Protein AF-0000000073277706 (afdb_homodimer)

Organism: Clostridium novyi (strain NT) (NCBI:txid386415)

Foldseek 3Di:
DPPDDDVQLVVQQVVQVVVVVVLVVVVVVCVVVVNQDQDAAQWWFFFAQGTSDPDPADGGTAIWGFHAHRVVSSDFKTKIFGKDQPFAWDADPVRDIAGPDLLKGWDQCVVVVLDPGTIIGRLVNIDMDGCSRTDDTSDGDDPVVSVSNVRSNCVVVVD/DPPDDDVQLVVQQVVQVVVVVVLVVVVVVCVVVVNQDQDAAQWWFFFAQGTSDPDPADGGTAIWGFHAHRVVSSDFKTKIFGKDQPFAWDADPVRDIAGPDLLKGWDQCVVVVLDPGTIIGRLVNIDMDGCSRTDDTSDGDDPVVSVSNVRSNCVVVVD

Sequence (318 aa):
MLKWDKNENIRDAGYWLARKIELIELKAENKKKHINPVIKRGGVFNIELGMGNLGGEKNKKRPCLVITRNELNNGDTVVIIPLSTKLKSKKDSAGKIVPMYKNHMILRKSKYSFLKDDSCVKCEDIRAVDKVRIKEHLGNIDKMDMQLLKKRVLYAFDFMLKWDKNENIRDAGYWLARKIELIELKAENKKKHINPVIKRGGVFNIELGMGNLGGEKNKKRPCLVITRNELNNGDTVVIIPLSTKLKSKKDSAGKIVPMYKNHMILRKSKYSFLKDDSCVKCEDIRAVDKVRIKEHLGNIDKMDMQLLKKRVLYAFDF

Radius of gyration: 19.28 Å; Cα contacts (8 Å, |Δi|>4): 642; chains: 2; bounding box: 48×55×46 Å

Secondary structure (DSSP, 8-state):
-----HHHHHHHHHHHHHHHHHHHHHHHHHHHTT------TTEEEEEE--SS-STTS--SEEEEEE-S-GGGGGSSEEEEEEEES---EEE-TTS-EEESSTTEEEEPTTT-TT-SS-EEEEGGG-EEEEGGGEEEEEEE--HHHHHHHHHHHHHHTT-/-----HHHHHHHHHHHHHHHHHHHHHHHHHHHTT------TTEEEEEE--SS-STTS--SEEEEEE-S-GGGGGSSEEEEEEEES---EEE-TTS-EEESSTTEEEEPTTT-TT-SS-EEEEGGG-EEEEGGGEEEEEEE--HHHHHHHHHHHHHHTT-

Nearest PDB structures (foldseek):
  4mzm-assembly2_C  TM=9.110E-01  e=1.247E-09  Staphylococcus aureus subsp. aureus N315
  4mzm-assembly1_B  TM=9.291E-01  e=2.867E-09  Staphylococcus aureus subsp. aureus N315
  4me7-assembly1_C  TM=8.773E-01  e=3.229E-09  Bacillus subtilis subsp. subtilis str. 168
  4me7-assembly1_D  TM=9.361E-01  e=2.164E-08  Bacillus subtilis subsp. subtilis str. 168
  4me7-assembly1_B  TM=9.089E-01  e=1.194E-08  Bacillus subtilis subsp. subtilis str. 168

Solvent-accessible surface area (backbone atoms only — not comparable to full-atom values): 16706 Å² total; per-residue (Å²): 125,88,70,92,47,63,68,61,30,49,53,32,31,56,56,30,49,59,53,48,47,53,45,41,51,49,43,50,51,28,58,75,68,70,57,71,79,89,55,53,51,38,28,28,26,34,29,55,53,44,39,41,47,52,78,66,37,69,54,40,72,37,48,25,38,28,45,30,24,55,82,59,29,72,54,54,36,41,29,31,28,45,51,34,71,81,68,62,62,39,66,46,96,86,64,46,82,37,53,62,46,71,34,39,42,74,46,47,27,91,79,39,73,69,40,94,47,53,27,22,38,36,48,72,56,26,28,41,40,25,54,74,42,55,62,54,77,56,48,70,59,55,69,68,59,55,55,55,46,46,56,15,46,31,50,40,42,64,97,125,90,71,91,47,64,70,59,30,49,52,32,31,55,56,31,49,58,54,47,46,52,44,42,52,48,44,49,52,28,58,75,68,70,56,71,79,90,55,54,50,39,29,27,26,34,29,55,53,44,38,40,49,55,77,65,36,71,55,42,73,37,49,24,37,28,44,31,24,54,84,61,27,73,54,54,38,42,29,30,26,45,49,32,70,82,67,63,61,39,66,45,98,87,64,46,82,38,52,62,47,73,33,40,42,75,47,49,26,91,79,38,72,68,40,92,48,53,27,24,39,38,48,73,57,26,29,41,38,26,55,76,41,55,63,53,78,57,48,69,58,55,70,68,58,53,55,56,45,47,57,15,46,32,52,41,42,66,97

InterPro domains:
  IPR003477 mRNA interferase PemK-like [PF02452] (40-154)
  IPR003477 mRNA interferase PemK-like [PTHR33988] (38-158)
  IPR011067 Plasmid maintenance toxin/Cell growth inhibitor [G3DSA:2.30.30.110] (26-159)

pLDDT: mean 95.6, std 6.73, range [39.41, 98.94]

Structure (mmCIF, N/CA/C/O backbone):
data_AF-0000000073277706-model_v1
#
loop_
_entity.id
_entity.type
_entity.pdbx_description
1 polymer 'PemK family of DNA-binding proteins, putative'
#
loop_
_atom_site.group_PDB
_atom_site.id
_atom_site.type_symbol
_atom_site.label_atom_id
_atom_site.label_alt_id
_atom_site.label_comp_id
_atom_site.label_asym_id
_atom_site.label_entity_id
_atom_site.label_seq_id
_atom_site.pdbx_PDB_ins_code
_atom_site.Cartn_x
_atom_site.Cartn_y
_atom_site.Cartn_z
_atom_site.occupancy
_atom_site.B_iso_or_equiv
_atom_site.auth_seq_id
_atom_site.auth_comp_id
_atom_site.auth_asym_id
_atom_site.auth_atom_id
_atom_site.pdbx_PDB_model_num
ATOM 1 N N . MET A 1 1 ? -7.551 -23.375 3.295 1 39.47 1 MET A N 1
ATOM 2 C CA . MET A 1 1 ? -6.672 -22.234 3.559 1 39.47 1 MET A CA 1
ATOM 3 C C . MET A 1 1 ? -6.465 -22.047 5.055 1 39.47 1 MET A C 1
ATOM 5 O O . MET A 1 1 ? -7.426 -22.031 5.824 1 39.47 1 MET A O 1
ATOM 9 N N . LEU A 1 2 ? -5.355 -22.469 5.609 1 52.28 2 LEU A N 1
ATOM 10 C CA . LEU A 1 2 ? -5.246 -22.531 7.062 1 52.28 2 LEU A CA 1
ATOM 11 C C . LEU A 1 2 ? -5.707 -21.219 7.691 1 52.28 2 LEU A C 1
ATOM 13 O O . LEU A 1 2 ? -5.363 -20.141 7.211 1 52.28 2 LEU A O 1
ATOM 17 N N . LYS A 1 3 ? -6.707 -21.125 8.484 1 67.69 3 LYS A N 1
ATOM 18 C CA . LYS A 1 3 ? -7.402 -20.078 9.227 1 67.69 3 LYS A CA 1
ATOM 19 C C . LYS A 1 3 ? -6.418 -19.203 9.992 1 67.69 3 LYS A C 1
ATOM 21 O O . LYS A 1 3 ? -5.43 -19.688 10.539 1 67.69 3 LYS A O 1
ATOM 26 N N . TRP A 1 4 ? -6.305 -17.953 9.742 1 80.88 4 TRP A N 1
ATOM 27 C CA . TRP A 1 4 ? -5.551 -17 10.547 1 80.88 4 TRP A CA 1
ATOM 28 C C . TRP A 1 4 ? -5.59 -17.391 12.023 1 80.88 4 TRP A C 1
ATOM 30 O O . TRP A 1 4 ? -6.656 -17.688 12.562 1 80.88 4 TRP A O 1
ATOM 40 N N . ASP A 1 5 ? -4.383 -17.656 12.625 1 90.88 5 ASP A N 1
ATOM 41 C CA . ASP A 1 5 ? -4.215 -18.031 14.031 1 90.88 5 ASP A CA 1
ATOM 42 C C . ASP A 1 5 ? -3.459 -16.938 14.797 1 90.88 5 ASP A C 1
ATOM 44 O O . ASP A 1 5 ? -2.34 -16.578 14.43 1 90.88 5 ASP A O 1
ATOM 48 N N . LYS A 1 6 ? -4.117 -16.5 15.867 1 94.5 6 LYS A N 1
ATOM 49 C CA . LYS A 1 6 ? -3.58 -15.383 16.641 1 94.5 6 LYS A CA 1
ATOM 50 C C . LYS A 1 6 ? -2.188 -15.703 17.172 1 94.5 6 LYS A C 1
ATOM 52 O O . LYS A 1 6 ? -1.248 -14.93 16.984 1 94.5 6 LYS A O 1
ATOM 57 N N . ASN A 1 7 ? -2.01 -16.812 17.859 1 96.25 7 ASN A N 1
ATOM 58 C CA . ASN A 1 7 ? -0.741 -17.156 18.5 1 96.25 7 ASN A CA 1
ATOM 59 C C . ASN A 1 7 ? 0.355 -17.391 17.453 1 96.25 7 ASN A C 1
ATOM 61 O O . ASN A 1 7 ? 1.504 -16.984 17.672 1 96.25 7 ASN A O 1
ATOM 65 N N . GLU A 1 8 ? 0.045 -18.016 16.422 1 96.44 8 GLU A N 1
ATOM 66 C CA . GLU A 1 8 ? 0.995 -18.188 15.328 1 96.44 8 GLU A CA 1
ATOM 67 C C . GLU A 1 8 ? 1.406 -16.844 14.742 1 96.44 8 GLU A C 1
ATOM 69 O O . GLU A 1 8 ? 2.576 -16.641 14.414 1 96.44 8 GLU A O 1
ATOM 74 N N . ASN A 1 9 ? 0.465 -16.016 14.57 1 96.88 9 ASN A N 1
ATOM 75 C CA . ASN A 1 9 ? 0.739 -14.688 14.023 1 96.88 9 ASN A CA 1
ATOM 76 C C . ASN A 1 9 ? 1.68 -13.891 14.922 1 96.88 9 ASN A C 1
ATOM 78 O O . ASN A 1 9 ? 2.602 -13.234 14.438 1 96.88 9 ASN A O 1
ATOM 82 N N . ILE A 1 10 ? 1.441 -13.922 16.203 1 97.62 10 ILE A N 1
ATOM 83 C CA . ILE A 1 10 ? 2.303 -13.242 17.156 1 97.62 10 ILE A CA 1
ATOM 84 C C . ILE A 1 10 ? 3.721 -13.805 17.078 1 97.62 10 ILE A C 1
ATOM 86 O O . ILE A 1 10 ? 4.695 -13.047 17.047 1 97.62 10 ILE A O 1
ATOM 90 N N . ARG A 1 11 ? 3.828 -15.133 17.047 1 97.62 11 ARG A N 1
ATOM 91 C CA . ARG A 1 11 ? 5.129 -15.773 16.906 1 97.62 11 ARG A CA 1
ATOM 92 C C . ARG A 1 11 ? 5.832 -15.32 15.633 1 97.62 11 ARG A C 1
ATOM 94 O O . ARG A 1 11 ? 7.012 -14.953 15.664 1 97.62 11 ARG A O 1
ATOM 101 N N . ASP A 1 12 ? 5.117 -15.359 14.602 1 97.81 12 ASP A N 1
ATOM 102 C CA . ASP A 1 12 ? 5.664 -14.969 13.305 1 97.81 12 ASP A CA 1
ATOM 103 C C . ASP A 1 12 ? 6.113 -13.508 13.32 1 97.81 12 ASP A C 1
ATOM 105 O O . ASP A 1 12 ? 7.121 -13.156 12.703 1 97.81 12 ASP A O 1
ATOM 109 N N . ALA A 1 13 ? 5.324 -12.641 13.969 1 97.69 13 ALA A N 1
ATOM 110 C CA . ALA A 1 13 ? 5.719 -11.242 14.102 1 97.69 13 ALA A CA 1
ATOM 111 C C . ALA A 1 13 ? 7.062 -11.117 14.82 1 97.69 13 ALA A C 1
ATOM 113 O O . ALA A 1 13 ? 7.883 -10.266 14.469 1 97.69 13 ALA A O 1
ATOM 114 N N . GLY A 1 14 ? 7.27 -11.898 15.797 1 97.25 14 GLY A N 1
ATOM 115 C CA . GLY A 1 14 ? 8.547 -11.938 16.484 1 97.25 14 GLY A CA 1
ATOM 116 C C . GLY A 1 14 ? 9.695 -12.367 15.586 1 97.25 14 GLY A C 1
ATOM 117 O O . GLY A 1 14 ? 10.766 -11.766 15.602 1 97.25 14 GLY A O 1
ATOM 118 N N . TYR A 1 15 ? 9.5 -13.43 14.852 1 97.5 15 TYR A N 1
ATOM 119 C CA . TYR A 1 15 ? 10.508 -13.891 13.906 1 97.5 15 TYR A CA 1
ATOM 120 C C . TYR A 1 15 ? 10.828 -12.812 12.875 1 97.5 15 TYR A C 1
ATOM 122 O O . TYR A 1 15 ? 11.984 -12.633 12.492 1 97.5 15 TYR A O 1
ATOM 130 N N . TRP A 1 16 ? 9.82 -12.172 12.477 1 98 16 TRP A N 1
ATOM 131 C CA . TRP A 1 16 ? 10.016 -11.141 11.453 1 98 16 TRP A CA 1
ATOM 132 C C . TRP A 1 16 ? 10.883 -10.008 11.984 1 98 16 TRP A C 1
ATOM 134 O O . TRP A 1 16 ? 11.656 -9.406 11.234 1 98 16 TRP A O 1
ATOM 144 N N . LEU A 1 17 ? 10.711 -9.695 13.281 1 97.94 17 LEU A N 1
ATOM 145 C CA . LEU A 1 17 ? 11.531 -8.617 13.828 1 97.94 17 LEU A CA 1
ATOM 146 C C . LEU A 1 17 ? 13.016 -8.883 13.586 1 97.94 17 LEU A C 1
ATOM 148 O O . LEU A 1 17 ? 13.766 -7.961 13.258 1 97.94 17 LEU A O 1
ATOM 152 N N . ALA A 1 18 ? 13.43 -10.07 13.766 1 97.88 18 ALA A N 1
ATOM 153 C CA . ALA A 1 18 ? 14.828 -10.406 13.523 1 97.88 18 ALA A CA 1
ATOM 154 C C . ALA A 1 18 ? 15.219 -10.109 12.078 1 97.88 18 ALA A C 1
ATOM 156 O O . ALA A 1 18 ? 16.25 -9.492 11.82 1 97.88 18 ALA A O 1
ATOM 157 N N . ARG A 1 19 ? 14.43 -10.562 11.172 1 98.06 19 ARG A N 1
ATOM 158 C CA . ARG A 1 19 ? 14.695 -10.328 9.758 1 98.06 19 ARG A CA 1
ATOM 159 C C . ARG A 1 19 ? 14.625 -8.844 9.422 1 98.06 19 ARG A C 1
ATOM 161 O O . ARG A 1 19 ? 15.422 -8.344 8.633 1 98.06 19 ARG A O 1
ATOM 168 N N . LYS A 1 20 ? 13.664 -8.219 10 1 98.38 20 LYS A N 1
ATOM 169 C CA . LYS A 1 20 ? 13.5 -6.785 9.773 1 98.38 20 LYS A CA 1
ATOM 170 C C . LYS A 1 20 ? 14.75 -6.012 10.195 1 98.38 20 LYS A C 1
ATOM 172 O O . LYS A 1 20 ? 15.172 -5.074 9.516 1 98.38 20 LYS A O 1
ATOM 177 N N . ILE A 1 21 ? 15.273 -6.375 11.289 1 98.44 21 ILE A N 1
ATOM 178 C CA . ILE A 1 21 ? 16.484 -5.727 11.766 1 98.44 21 ILE A CA 1
ATOM 179 C C . ILE A 1 21 ? 17.609 -5.898 10.734 1 98.44 21 ILE A C 1
ATOM 181 O O . ILE A 1 21 ? 18.328 -4.949 10.43 1 98.44 21 ILE A O 1
ATOM 185 N N . GLU A 1 22 ? 17.719 -7.086 10.18 1 98.56 22 GLU A N 1
ATOM 186 C CA . GLU A 1 22 ? 18.703 -7.32 9.133 1 98.56 22 GLU A CA 1
ATOM 187 C C . GLU A 1 22 ? 18.469 -6.41 7.934 1 98.56 22 GLU A C 1
ATOM 189 O O . GLU A 1 22 ? 19.406 -5.887 7.344 1 98.56 22 GLU A O 1
ATOM 194 N N . LEU A 1 23 ? 17.266 -6.215 7.578 1 98.5 23 LEU A N 1
ATOM 195 C CA . LEU A 1 23 ? 16.922 -5.379 6.43 1 98.5 23 LEU A CA 1
ATOM 196 C C . LEU A 1 23 ? 17.203 -3.91 6.73 1 98.5 23 LEU A C 1
ATOM 198 O O . LEU A 1 23 ? 17.594 -3.156 5.84 1 98.5 23 LEU A O 1
ATOM 202 N N . ILE A 1 24 ? 16.938 -3.549 7.973 1 98.38 24 ILE A N 1
ATOM 203 C CA . ILE A 1 24 ? 17.25 -2.184 8.375 1 98.38 24 ILE A CA 1
ATOM 204 C C . ILE A 1 24 ? 18.75 -1.948 8.258 1 98.38 24 ILE A C 1
ATOM 206 O O . ILE A 1 24 ? 19.188 -0.907 7.766 1 98.38 24 ILE A O 1
ATOM 210 N N . GLU A 1 25 ? 19.516 -2.889 8.68 1 98.31 25 GLU A N 1
ATOM 211 C CA . GLU A 1 25 ? 20.969 -2.795 8.57 1 98.31 25 GLU A CA 1
ATOM 212 C C . GLU A 1 25 ? 21.406 -2.773 7.113 1 98.31 25 GLU A C 1
ATOM 214 O O . GLU A 1 25 ? 22.312 -2.016 6.746 1 98.31 25 GLU A O 1
ATOM 219 N N . LEU A 1 26 ? 20.828 -3.605 6.34 1 98.06 26 LEU A N 1
ATOM 220 C CA . LEU A 1 26 ? 21.125 -3.615 4.914 1 98.06 26 LEU A CA 1
ATOM 221 C C . LEU A 1 26 ? 20.812 -2.264 4.281 1 98.06 26 LEU A C 1
ATOM 223 O O . LEU A 1 26 ? 21.594 -1.763 3.461 1 98.06 26 LEU A O 1
ATOM 227 N N . LYS A 1 27 ? 19.719 -1.697 4.625 1 97.5 27 LYS A N 1
ATOM 228 C CA . LYS A 1 27 ? 19.344 -0.378 4.121 1 97.5 27 LYS A CA 1
ATOM 229 C C . LYS A 1 27 ? 20.391 0.667 4.492 1 97.5 27 LYS A C 1
ATOM 231 O O . LYS A 1 27 ? 20.75 1.508 3.668 1 97.5 27 LYS A O 1
ATOM 236 N N . ALA A 1 28 ? 20.828 0.663 5.676 1 97 28 ALA A N 1
ATOM 237 C CA . ALA A 1 28 ? 21.859 1.585 6.129 1 97 28 ALA A CA 1
ATOM 238 C C . ALA A 1 28 ? 23.141 1.417 5.312 1 97 28 ALA A C 1
ATOM 240 O O . ALA A 1 28 ? 23.766 2.404 4.93 1 97 28 ALA A O 1
ATOM 241 N N . GLU A 1 29 ? 23.531 0.18 5.098 1 97.25 29 GLU A N 1
ATOM 242 C CA . GLU A 1 29 ? 24.719 -0.113 4.293 1 97.25 29 GLU A CA 1
ATOM 243 C C . GLU A 1 29 ? 24.547 0.396 2.865 1 97.25 29 GLU A C 1
ATOM 245 O O . GLU A 1 29 ? 25.484 0.977 2.299 1 97.25 29 GLU A O 1
ATOM 250 N N . ASN A 1 30 ? 23.391 0.119 2.25 1 96.69 30 ASN A N 1
ATOM 251 C CA . ASN A 1 30 ? 23.109 0.597 0.9 1 96.69 30 ASN A CA 1
ATOM 252 C C . ASN A 1 30 ? 23.219 2.117 0.812 1 96.69 30 ASN A C 1
ATOM 254 O O . ASN A 1 30 ? 23.75 2.654 -0.165 1 96.69 30 ASN A O 1
ATOM 258 N N . LYS A 1 31 ? 22.672 2.787 1.802 1 94.94 31 LYS A N 1
ATOM 259 C CA . LYS A 1 31 ? 22.734 4.246 1.821 1 94.94 31 LYS A CA 1
ATOM 260 C C . LYS A 1 31 ? 24.188 4.723 1.905 1 94.94 31 LYS A C 1
ATOM 262 O O . LYS A 1 31 ? 24.594 5.641 1.189 1 94.94 31 LYS A O 1
ATOM 267 N N . LYS A 1 32 ? 24.953 4.109 2.76 1 95.38 32 LYS A N 1
ATOM 268 C CA . LYS A 1 32 ? 26.359 4.453 2.924 1 95.38 32 LYS A CA 1
ATOM 269 C C . LYS A 1 32 ? 27.141 4.262 1.618 1 95.38 32 LYS A C 1
ATOM 271 O O . LYS A 1 32 ? 27.984 5.078 1.267 1 95.38 32 LYS A O 1
ATOM 276 N N . LYS A 1 33 ? 26.766 3.252 0.931 1 97.25 33 LYS A N 1
ATOM 277 C CA . LYS A 1 33 ? 27.484 2.904 -0.291 1 97.25 33 LYS A CA 1
ATOM 278 C C . LYS A 1 33 ? 26.812 3.5 -1.52 1 97.25 33 LYS A C 1
ATOM 280 O O . LYS A 1 33 ? 27.188 3.207 -2.652 1 97.25 33 LYS A O 1
ATOM 285 N N . HIS A 1 34 ? 25.688 4.23 -1.412 1 95.25 34 HIS A N 1
ATOM 286 C CA . HIS A 1 34 ? 24.938 4.895 -2.471 1 95.25 34 HIS A CA 1
ATOM 287 C C . HIS A 1 34 ? 24.391 3.889 -3.479 1 95.25 34 HIS A C 1
ATOM 289 O O . HIS A 1 34 ? 24.484 4.109 -4.688 1 95.25 34 HIS A O 1
ATOM 295 N N . ILE A 1 35 ? 24.016 2.803 -2.879 1 94.81 35 ILE A N 1
ATOM 296 C CA . ILE A 1 35 ? 23.406 1.772 -3.709 1 94.81 35 ILE A CA 1
ATOM 297 C C . ILE A 1 35 ? 21.891 1.973 -3.744 1 94.81 35 ILE A C 1
ATOM 299 O O . ILE A 1 35 ? 21.234 1.94 -2.705 1 94.81 35 ILE A O 1
ATOM 303 N N . ASN A 1 36 ? 21.359 2.205 -4.902 1 93.75 36 ASN A N 1
ATOM 304 C CA . ASN A 1 36 ? 19.922 2.277 -5.141 1 93.75 36 ASN A CA 1
ATOM 305 C C . ASN A 1 36 ? 19.516 1.448 -6.355 1 93.75 36 ASN A C 1
ATOM 307 O O . ASN A 1 36 ? 19.594 1.923 -7.492 1 93.75 36 ASN A O 1
ATOM 311 N N . PRO A 1 37 ? 18.984 0.284 -6.062 1 94.44 37 PRO A N 1
ATOM 312 C CA . PRO A 1 37 ? 18.672 -0.595 -7.195 1 94.44 37 PRO A CA 1
ATOM 313 C C . PRO A 1 37 ? 17.703 0.035 -8.18 1 94.44 37 PRO A C 1
ATOM 315 O O . PRO A 1 37 ? 16.781 0.75 -7.773 1 94.44 37 PRO A O 1
ATOM 318 N N . VAL A 1 38 ? 17.906 -0.271 -9.414 1 94.75 38 VAL A N 1
ATOM 319 C CA . VAL A 1 38 ? 17 0.19 -10.453 1 94.75 38 VAL A CA 1
ATOM 320 C C . VAL A 1 38 ? 15.828 -0.779 -10.578 1 94.75 38 VAL A C 1
ATOM 322 O O . VAL A 1 38 ? 16.016 -1.947 -10.93 1 94.75 38 VAL A O 1
ATOM 325 N N . ILE A 1 39 ? 14.672 -0.337 -10.242 1 97.81 39 ILE A N 1
ATOM 326 C CA . ILE A 1 39 ? 13.445 -1.124 -10.336 1 97.81 39 ILE A CA 1
ATOM 327 C C . ILE A 1 39 ? 12.531 -0.529 -11.398 1 97.81 39 ILE A C 1
ATOM 329 O O . ILE A 1 39 ? 12.242 0.67 -11.383 1 97.81 39 ILE A O 1
ATOM 333 N N . LYS A 1 40 ? 12.094 -1.376 -12.297 1 97.69 40 LYS A N 1
ATOM 334 C CA . LYS A 1 40 ? 11.297 -0.87 -13.414 1 97.69 40 LYS A CA 1
ATOM 335 C C . LYS A 1 40 ? 9.828 -1.271 -13.266 1 97.69 40 LYS A C 1
ATOM 337 O O . LYS A 1 40 ? 9.523 -2.395 -12.859 1 97.69 40 LYS A O 1
ATOM 342 N N . ARG A 1 41 ? 8.992 -0.343 -13.68 1 98.31 41 ARG A N 1
ATOM 343 C CA . ARG A 1 41 ? 7.566 -0.628 -13.773 1 98.31 41 ARG A CA 1
ATOM 344 C C . ARG A 1 41 ? 7.301 -1.812 -14.695 1 98.31 41 ARG A C 1
ATOM 346 O O . ARG A 1 41 ? 7.941 -1.943 -15.742 1 98.31 41 ARG A O 1
ATOM 353 N N . GLY A 1 42 ? 6.332 -2.607 -14.242 1 98.38 42 GLY A N 1
ATOM 354 C CA . GLY A 1 42 ? 6 -3.775 -15.039 1 98.38 42 GLY A CA 1
ATOM 355 C C . GLY A 1 42 ? 6.832 -4.996 -14.688 1 98.38 42 GLY A C 1
ATOM 356 O O . GLY A 1 42 ? 6.543 -6.102 -15.148 1 98.38 42 GLY A O 1
ATOM 357 N N . GLY A 1 43 ? 7.887 -4.805 -13.914 1 98.62 43 GLY A N 1
ATOM 358 C CA . GLY A 1 43 ? 8.68 -5.922 -13.43 1 98.62 43 GLY A CA 1
ATOM 359 C C . GLY A 1 43 ? 7.996 -6.703 -12.32 1 98.62 43 GLY A C 1
ATOM 360 O O . GLY A 1 43 ? 7.301 -6.125 -11.484 1 98.62 43 GL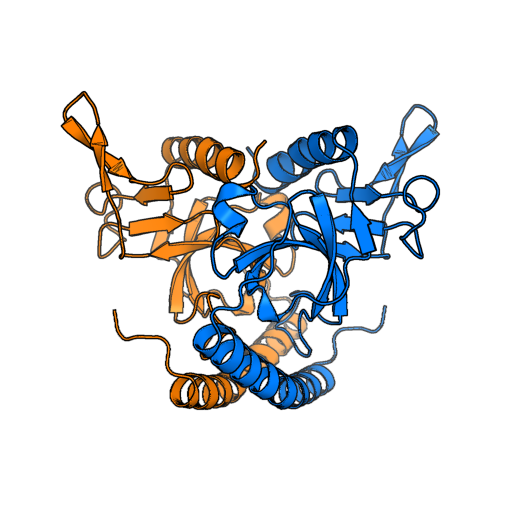Y A O 1
ATOM 361 N N . VAL A 1 44 ? 8.18 -8.016 -12.414 1 98.88 44 VAL A N 1
ATOM 362 C CA . VAL A 1 44 ? 7.754 -8.898 -11.328 1 98.88 44 VAL A CA 1
ATOM 363 C C . VAL A 1 44 ? 8.977 -9.367 -10.539 1 98.88 44 VAL A C 1
ATOM 365 O O . VAL A 1 44 ? 9.938 -9.875 -11.117 1 98.88 44 VAL A O 1
ATOM 368 N N . PHE A 1 45 ? 8.938 -9.148 -9.25 1 98.88 45 PHE A N 1
ATOM 369 C CA . PHE A 1 45 ? 10.031 -9.484 -8.344 1 98.88 45 PHE A CA 1
ATOM 370 C C . PHE A 1 45 ? 9.531 -10.297 -7.156 1 98.88 45 PHE A C 1
ATOM 372 O O . PHE A 1 45 ? 8.383 -10.148 -6.738 1 98.88 45 PHE A O 1
ATOM 379 N N . ASN A 1 46 ? 10.375 -11.156 -6.637 1 98.62 46 ASN A N 1
ATOM 380 C CA . ASN A 1 46 ? 10.094 -11.648 -5.293 1 98.62 46 ASN A CA 1
ATOM 381 C C . ASN A 1 46 ? 10.359 -10.578 -4.238 1 98.62 46 ASN A C 1
ATOM 383 O O . ASN A 1 46 ? 11.43 -9.969 -4.219 1 98.62 46 ASN A O 1
ATOM 387 N N . ILE A 1 47 ? 9.328 -10.367 -3.453 1 98.75 47 ILE A N 1
ATOM 388 C CA . ILE A 1 47 ? 9.445 -9.32 -2.443 1 98.75 47 ILE A CA 1
ATOM 389 C C . ILE A 1 47 ? 9.086 -9.883 -1.07 1 98.75 47 ILE A C 1
ATOM 391 O O . ILE A 1 47 ? 8.117 -10.633 -0.933 1 98.75 47 ILE A O 1
ATOM 395 N N . GLU A 1 48 ? 9.867 -9.547 -0.035 1 98.69 48 GLU A N 1
ATOM 396 C CA . GLU A 1 48 ? 9.586 -9.961 1.336 1 98.69 48 GLU A CA 1
ATOM 397 C C . GLU A 1 48 ? 8.539 -9.062 1.984 1 98.69 48 GLU A C 1
ATOM 399 O O . GLU A 1 48 ? 8.859 -7.969 2.453 1 98.69 48 GLU A O 1
ATOM 404 N N . LEU A 1 49 ? 7.383 -9.602 2.133 1 98.62 49 LEU A N 1
ATOM 405 C CA . LEU A 1 49 ? 6.293 -8.781 2.652 1 98.62 49 LEU A CA 1
ATOM 406 C C . LEU A 1 49 ? 6.152 -8.953 4.16 1 98.62 49 LEU A C 1
ATOM 408 O O . LEU A 1 49 ? 5.281 -8.336 4.781 1 98.62 49 LEU A O 1
ATOM 412 N N . GLY A 1 50 ? 6.992 -9.773 4.727 1 98.06 50 GLY A N 1
ATOM 413 C CA . GLY A 1 50 ? 6.977 -9.945 6.172 1 98.06 50 GLY A CA 1
ATOM 414 C C . GLY A 1 50 ? 6.207 -11.172 6.617 1 98.06 50 GLY A C 1
ATOM 415 O O . GLY A 1 50 ? 5.746 -11.961 5.789 1 98.06 50 GLY A O 1
ATOM 416 N N . MET A 1 51 ? 6.23 -11.375 7.953 1 97.5 51 MET A N 1
ATOM 417 C CA . MET A 1 51 ? 5.457 -12.398 8.648 1 97.5 51 MET A CA 1
ATOM 418 C C . MET A 1 51 ? 4.73 -11.805 9.852 1 97.5 51 MET A C 1
ATOM 420 O O . MET A 1 51 ? 5.238 -10.891 10.5 1 97.5 51 MET A O 1
ATOM 424 N N . GLY A 1 52 ? 3.588 -12.375 10.117 1 97.62 52 GLY A N 1
ATOM 425 C CA . GLY A 1 52 ? 2.84 -11.875 11.258 1 97.62 52 GLY A CA 1
ATOM 426 C C . GLY A 1 52 ? 2.252 -10.5 11.031 1 97.62 52 GLY A C 1
ATOM 427 O O . GLY A 1 52 ? 2.172 -9.695 11.961 1 97.62 52 GLY A O 1
ATOM 428 N N . ASN A 1 53 ? 1.975 -10.188 9.797 1 97.75 53 ASN A N 1
ATOM 429 C CA . ASN A 1 53 ? 1.324 -8.914 9.516 1 97.75 53 ASN A CA 1
ATOM 430 C C . ASN A 1 53 ? -0.062 -8.836 10.148 1 97.75 53 ASN A C 1
ATOM 432 O O . ASN A 1 53 ? -0.634 -9.859 10.523 1 97.75 53 ASN A O 1
ATOM 436 N N . LEU A 1 54 ? -0.576 -7.691 10.273 1 97.94 54 LEU A N 1
ATOM 437 C CA . LEU A 1 54 ? -1.849 -7.484 10.961 1 97.94 54 LEU A CA 1
ATOM 438 C C . LEU A 1 54 ? -3.012 -7.949 10.086 1 97.94 54 LEU A C 1
ATOM 440 O O . LEU A 1 54 ? -3.195 -7.457 8.977 1 97.94 54 LEU A O 1
ATOM 444 N N . GLY A 1 55 ? -3.777 -8.836 10.633 1 96.06 55 GLY A N 1
ATOM 445 C CA . GLY A 1 55 ? -5.043 -9.242 10.039 1 96.06 55 GLY A CA 1
ATOM 446 C C . GLY A 1 55 ? -4.906 -9.672 8.586 1 96.06 55 GLY A C 1
ATOM 447 O O . GLY A 1 55 ? -4.121 -10.562 8.273 1 96.06 55 GLY A O 1
ATOM 448 N N . GLY A 1 56 ? -5.559 -8.961 7.734 1 95.75 56 GLY A N 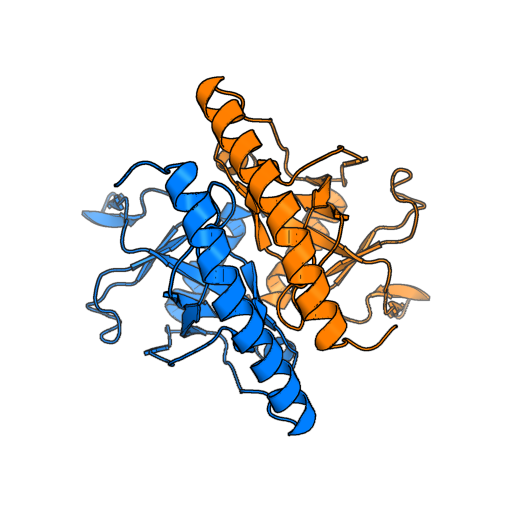1
ATOM 449 C CA . GLY A 1 56 ? -5.637 -9.336 6.332 1 95.75 56 GLY A CA 1
ATOM 450 C C . GLY A 1 56 ? -4.461 -8.836 5.516 1 95.75 56 GLY A C 1
ATOM 451 O O . GLY A 1 56 ? -4.398 -9.062 4.305 1 95.75 56 GLY A O 1
ATOM 452 N N . GLU A 1 57 ? -3.479 -8.156 6.059 1 97.62 57 GLU A N 1
ATOM 453 C CA . GLU A 1 57 ? -2.307 -7.684 5.324 1 97.62 57 GLU A CA 1
ATOM 454 C C . GLU A 1 57 ? -1.464 -8.852 4.824 1 97.62 57 GLU A C 1
ATOM 456 O O . GLU A 1 57 ? -1.247 -9.828 5.555 1 97.62 57 GLU A O 1
ATOM 461 N N . LYS A 1 58 ? -0.958 -8.734 3.615 1 96.5 58 LYS A N 1
ATOM 462 C CA . LYS A 1 58 ? -0.29 -9.852 2.963 1 96.5 58 LYS A CA 1
ATOM 463 C C . LYS A 1 58 ? 1.087 -10.102 3.572 1 96.5 58 LYS A C 1
ATOM 465 O O . LYS A 1 58 ? 1.798 -9.156 3.92 1 96.5 58 LYS A O 1
ATOM 470 N N . ASN A 1 59 ? 1.461 -11.375 3.66 1 96.12 59 ASN A N 1
ATOM 471 C CA . ASN A 1 59 ? 2.703 -11.867 4.242 1 96.12 59 ASN A CA 1
ATOM 472 C C . ASN A 1 59 ? 3.564 -12.578 3.203 1 96.12 59 ASN A C 1
ATOM 474 O O . ASN A 1 59 ? 3.242 -12.57 2.014 1 96.12 59 ASN A O 1
ATOM 478 N N . LYS A 1 60 ? 4.742 -13.039 3.643 1 96.62 60 LYS A N 1
ATOM 479 C CA . LYS A 1 60 ? 5.629 -13.984 2.969 1 96.62 60 LYS A CA 1
ATOM 480 C C . LYS A 1 60 ? 6.465 -13.281 1.898 1 96.62 60 LYS A C 1
ATOM 482 O O . LYS A 1 60 ? 6.309 -12.078 1.669 1 96.62 60 LYS A O 1
ATOM 487 N N . LYS A 1 61 ? 7.414 -14.023 1.457 1 97.75 61 LYS A N 1
ATOM 488 C CA . LYS A 1 61 ? 8.102 -13.695 0.214 1 97.75 61 LYS A CA 1
ATOM 489 C C . LYS A 1 61 ? 7.328 -14.203 -0.998 1 97.75 61 LYS A C 1
ATOM 491 O O . LYS A 1 61 ? 7.055 -15.398 -1.106 1 97.75 61 LYS A O 1
ATOM 496 N N . ARG A 1 62 ? 6.977 -13.305 -1.852 1 97.88 62 ARG A N 1
ATOM 497 C CA . ARG A 1 62 ? 6.152 -13.734 -2.979 1 97.88 62 ARG A CA 1
ATOM 498 C C . ARG A 1 62 ? 6.363 -12.82 -4.184 1 97.88 62 ARG A C 1
ATOM 500 O O . ARG A 1 62 ? 6.879 -11.711 -4.051 1 97.88 62 ARG A O 1
ATOM 507 N N . PRO A 1 63 ? 5.977 -13.258 -5.355 1 98.5 63 PRO A N 1
ATOM 508 C CA . PRO A 1 63 ? 6.035 -12.391 -6.531 1 98.5 63 PRO A CA 1
ATOM 509 C C . PRO A 1 63 ? 5.105 -11.18 -6.414 1 98.5 63 PRO A C 1
ATOM 511 O O . PRO A 1 63 ? 3.961 -11.32 -5.973 1 98.5 63 PRO A O 1
ATOM 514 N N . CYS A 1 64 ? 5.602 -10.07 -6.754 1 98.88 64 CYS A N 1
ATOM 515 C CA . CYS A 1 64 ? 4.844 -8.828 -6.785 1 98.88 64 CYS A CA 1
ATOM 516 C C . CYS A 1 64 ? 5.098 -8.062 -8.078 1 98.88 64 CYS A C 1
ATOM 518 O O . CYS A 1 64 ? 6.215 -8.07 -8.602 1 98.88 64 CYS A O 1
ATOM 520 N N . LEU A 1 65 ? 4.09 -7.473 -8.516 1 98.88 65 LEU A N 1
ATOM 521 C CA . LEU A 1 65 ? 4.176 -6.629 -9.703 1 98.88 65 LEU A CA 1
ATOM 522 C C . LEU A 1 65 ? 4.449 -5.18 -9.32 1 98.88 65 LEU A C 1
ATOM 524 O O . LEU A 1 65 ? 3.707 -4.59 -8.531 1 98.88 65 LEU A O 1
ATOM 528 N N . VAL A 1 66 ? 5.516 -4.605 -9.883 1 98.81 66 VAL A N 1
ATOM 529 C CA . VAL A 1 66 ? 5.82 -3.193 -9.656 1 98.81 66 VAL A CA 1
ATOM 530 C C . VAL A 1 66 ? 4.996 -2.332 -10.609 1 98.81 66 VAL A C 1
ATOM 532 O O . VAL A 1 66 ? 5.059 -2.508 -11.828 1 98.81 66 VAL A O 1
ATOM 535 N N . ILE A 1 67 ? 4.277 -1.32 -9.992 1 98.44 67 ILE A N 1
ATOM 536 C CA . ILE A 1 67 ? 3.389 -0.575 -10.875 1 98.44 67 ILE A CA 1
ATOM 537 C C . ILE A 1 67 ? 3.732 0.912 -10.82 1 98.44 67 ILE A C 1
ATOM 539 O O . ILE A 1 67 ? 3.146 1.718 -11.547 1 98.44 67 ILE A O 1
ATOM 543 N N . THR A 1 68 ? 4.59 1.333 -9.953 1 98.06 68 THR A N 1
ATOM 544 C CA . THR A 1 68 ? 4.98 2.734 -9.852 1 98.06 68 THR A CA 1
ATOM 545 C C . THR A 1 68 ? 5.707 3.186 -11.117 1 98.06 68 THR A C 1
ATOM 547 O O . THR A 1 68 ? 6.492 2.43 -11.688 1 98.06 68 THR A O 1
ATOM 550 N N . ARG A 1 69 ? 5.434 4.395 -11.484 1 97.44 69 ARG A N 1
ATOM 551 C CA . ARG A 1 69 ? 6.105 4.93 -12.664 1 97.44 69 ARG A CA 1
ATOM 552 C C . ARG A 1 69 ? 7.617 4.988 -12.453 1 97.44 69 ARG A C 1
ATOM 554 O O . ARG A 1 69 ? 8.078 5.305 -11.352 1 97.44 69 ARG A O 1
ATOM 561 N N . ASN A 1 70 ? 8.344 4.887 -13.555 1 97.38 70 ASN A N 1
ATOM 562 C CA . ASN A 1 70 ? 9.797 4.738 -13.477 1 97.38 70 ASN A CA 1
ATOM 563 C C . ASN A 1 70 ? 10.453 5.969 -12.852 1 97.38 70 ASN A C 1
ATOM 565 O O . ASN A 1 70 ? 11.43 5.848 -12.117 1 97.38 70 ASN A O 1
ATOM 569 N N . GLU A 1 71 ? 9.984 7.141 -13.164 1 96.38 71 GLU A N 1
ATOM 570 C CA . GLU A 1 71 ? 10.57 8.367 -12.625 1 96.38 71 GLU A CA 1
ATOM 571 C C . GLU A 1 71 ? 10.508 8.383 -11.094 1 96.38 71 GLU A C 1
ATOM 573 O O . GLU A 1 71 ? 11.422 8.891 -10.438 1 96.38 71 GLU A O 1
ATOM 578 N N . LEU A 1 72 ? 9.43 7.832 -10.531 1 96.38 72 LEU A N 1
ATOM 579 C CA . LEU A 1 72 ? 9.281 7.789 -9.086 1 96.38 72 LEU A CA 1
ATOM 580 C C . LEU A 1 72 ? 10.117 6.664 -8.484 1 96.38 72 LEU A C 1
ATOM 582 O O . LEU A 1 72 ? 10.398 6.668 -7.281 1 96.38 72 LEU A O 1
ATOM 586 N N . ASN A 1 73 ? 10.516 5.695 -9.266 1 96.81 73 ASN A N 1
ATOM 587 C CA . ASN A 1 73 ? 11.289 4.551 -8.797 1 96.81 73 ASN A CA 1
ATOM 588 C C . ASN A 1 73 ? 12.734 4.945 -8.477 1 96.81 73 ASN A C 1
ATOM 590 O O . ASN A 1 73 ? 13.516 4.121 -8 1 96.81 73 ASN A O 1
ATOM 594 N N . ASN A 1 74 ? 13.102 6.18 -8.68 1 95.56 74 ASN A N 1
ATOM 595 C CA . ASN A 1 74 ? 14.422 6.668 -8.289 1 95.56 74 ASN A CA 1
ATOM 596 C C . ASN A 1 74 ? 14.523 6.863 -6.781 1 95.56 74 ASN A C 1
ATOM 598 O O . ASN A 1 74 ? 15.617 6.992 -6.238 1 95.56 74 ASN A O 1
ATOM 602 N N . GLY A 1 75 ? 13.43 6.922 -6.121 1 95.81 75 GLY A N 1
ATOM 603 C CA . GLY A 1 75 ? 13.406 7.07 -4.676 1 95.81 75 GLY A CA 1
ATOM 604 C C . GLY A 1 75 ? 13.641 5.762 -3.939 1 95.81 75 GLY A C 1
ATOM 605 O O . GLY A 1 75 ? 14.156 4.805 -4.516 1 95.81 75 GLY A O 1
ATOM 606 N N . ASP A 1 76 ? 13.305 5.746 -2.701 1 96.44 76 ASP A N 1
ATOM 607 C CA . ASP A 1 76 ? 13.594 4.621 -1.816 1 96.44 76 ASP A CA 1
ATOM 608 C C . ASP A 1 76 ? 12.539 3.529 -1.954 1 96.44 76 ASP A C 1
ATOM 610 O O . ASP A 1 76 ? 12.797 2.365 -1.641 1 96.44 76 ASP A O 1
ATOM 614 N N . THR A 1 77 ? 11.328 3.926 -2.398 1 98.12 77 THR A N 1
ATOM 615 C CA . THR A 1 77 ? 10.203 2.996 -2.373 1 98.12 77 THR A CA 1
ATOM 616 C C . THR A 1 77 ? 9.641 2.789 -3.775 1 98.12 77 THR A C 1
ATOM 618 O O . THR A 1 77 ? 9.938 3.562 -4.688 1 98.12 77 THR A O 1
ATOM 621 N N . VAL A 1 78 ? 8.914 1.73 -3.914 1 98.69 78 VAL A N 1
ATOM 622 C CA . VAL A 1 78 ? 8.094 1.451 -5.086 1 98.69 78 VAL A CA 1
ATOM 623 C C . VAL A 1 78 ? 6.711 0.972 -4.641 1 98.69 78 VAL A C 1
ATOM 625 O O . VAL A 1 78 ? 6.543 0.497 -3.518 1 98.69 78 VAL A O 1
ATOM 628 N N . VAL A 1 79 ? 5.754 1.146 -5.508 1 98.81 79 VAL A N 1
ATOM 629 C CA . VAL A 1 79 ? 4.422 0.606 -5.258 1 98.81 79 VAL A CA 1
ATOM 630 C C . VAL A 1 79 ? 4.254 -0.718 -5.996 1 98.81 79 VAL A C 1
ATOM 632 O O . VAL A 1 79 ? 4.586 -0.822 -7.18 1 98.81 79 VAL A O 1
ATOM 635 N N . ILE A 1 80 ? 3.73 -1.714 -5.254 1 98.94 80 ILE A N 1
ATOM 636 C CA . ILE A 1 80 ? 3.609 -3.053 -5.816 1 98.94 80 ILE A CA 1
ATOM 637 C C . ILE A 1 80 ? 2.201 -3.59 -5.574 1 98.94 80 ILE A C 1
ATOM 639 O O . ILE A 1 80 ? 1.455 -3.047 -4.754 1 98.94 80 ILE A O 1
ATOM 643 N N . ILE A 1 81 ? 1.847 -4.59 -6.312 1 98.81 81 ILE A N 1
ATOM 644 C CA . ILE A 1 81 ? 0.686 -5.43 -6.039 1 98.81 81 ILE A CA 1
ATOM 645 C C . ILE A 1 81 ? 1.111 -6.895 -5.977 1 98.81 81 ILE A C 1
ATOM 647 O O . ILE A 1 81 ? 1.63 -7.438 -6.957 1 98.81 81 ILE A O 1
ATOM 651 N N . PRO A 1 82 ? 0.879 -7.57 -4.871 1 98.44 82 PRO A N 1
ATOM 652 C CA . PRO A 1 82 ? 1.27 -8.977 -4.738 1 98.44 82 PRO A CA 1
ATOM 653 C C . PRO A 1 82 ? 0.482 -9.891 -5.668 1 98.44 82 PRO A C 1
ATOM 655 O O . PRO A 1 82 ? -0.684 -9.625 -5.969 1 98.44 82 PRO A O 1
ATOM 658 N N . LEU A 1 83 ? 1.131 -10.93 -6.047 1 97.62 83 LEU A N 1
ATOM 659 C CA . LEU A 1 83 ? 0.471 -11.992 -6.793 1 97.62 83 LEU A CA 1
ATOM 660 C C . LEU A 1 83 ? 0.034 -13.117 -5.859 1 97.62 83 LEU A C 1
ATOM 662 O O . LEU A 1 83 ? 0.746 -13.453 -4.91 1 97.62 83 LEU A O 1
ATOM 666 N N . SER A 1 84 ? -1.11 -13.602 -6.156 1 94.56 84 SER A N 1
ATOM 667 C CA . SER A 1 84 ? -1.646 -14.727 -5.391 1 94.56 84 SER A CA 1
ATOM 668 C C . SER A 1 84 ? -2.012 -15.891 -6.305 1 94.56 84 SER A C 1
ATOM 670 O O . SER A 1 84 ? -2.469 -15.688 -7.434 1 94.56 84 SER A O 1
ATOM 672 N N . THR A 1 85 ? -1.783 -17.094 -5.828 1 93.19 85 THR A N 1
ATOM 673 C CA . THR A 1 85 ? -2.227 -18.266 -6.578 1 93.19 85 THR A CA 1
ATOM 674 C C . THR A 1 85 ? -3.686 -18.594 -6.262 1 93.19 85 THR A C 1
ATOM 676 O O . THR A 1 85 ? -4.293 -19.438 -6.91 1 93.19 85 THR A O 1
ATOM 679 N N . LYS A 1 86 ? -4.176 -18.016 -5.219 1 86.19 86 LYS A N 1
ATOM 680 C CA . LYS A 1 86 ? -5.598 -18.156 -4.922 1 86.19 86 LYS A CA 1
ATOM 681 C C . LYS A 1 86 ? -6.445 -17.328 -5.883 1 86.19 86 LYS A C 1
ATOM 683 O O . LYS A 1 86 ? -6.672 -16.141 -5.648 1 86.19 86 LYS A O 1
ATOM 688 N N . LEU A 1 87 ? -6.945 -17.984 -6.898 1 84.38 87 LEU A N 1
ATOM 689 C CA . LEU A 1 87 ? -7.641 -17.344 -8.008 1 84.38 87 LEU A CA 1
ATOM 690 C C . LEU A 1 87 ? -9.109 -17.75 -8.039 1 84.38 87 LEU A C 1
ATOM 692 O O . LEU A 1 87 ? -9.422 -18.938 -8.148 1 84.38 87 LEU A O 1
ATOM 696 N N . LYS A 1 88 ? -9.961 -16.859 -7.695 1 89.81 88 LYS A N 1
ATOM 697 C CA . LYS A 1 88 ? -11.375 -17.094 -7.98 1 89.81 88 LYS A CA 1
ATOM 698 C C . LYS A 1 88 ? -11.734 -16.609 -9.383 1 89.81 88 LYS A C 1
ATOM 700 O O . LYS A 1 88 ? -11.484 -15.453 -9.734 1 89.81 88 LYS A O 1
ATOM 705 N N . SER A 1 89 ? -12.219 -17.5 -10.125 1 91.94 89 SER A N 1
ATOM 706 C CA . SER A 1 89 ? -12.484 -17.156 -11.516 1 91.94 89 SER A CA 1
ATOM 707 C C . SER A 1 89 ? -13.875 -17.625 -11.945 1 91.94 89 SER A C 1
ATOM 709 O O . SER A 1 89 ? -14.547 -18.344 -11.203 1 91.94 89 SER A O 1
ATOM 711 N N . LYS A 1 90 ? -14.273 -17.094 -12.984 1 92.69 90 LYS A N 1
ATOM 712 C CA . LYS A 1 90 ? -15.523 -17.469 -13.641 1 92.69 90 LYS A CA 1
ATOM 713 C C . LYS A 1 90 ? -15.359 -17.484 -15.164 1 92.69 90 LYS A C 1
ATOM 715 O O . LYS A 1 90 ? -14.328 -17.047 -15.688 1 92.69 90 LYS A O 1
ATOM 720 N N . LYS A 1 91 ? -16.281 -18.078 -15.836 1 92.06 91 LYS A N 1
ATOM 721 C CA . LYS A 1 91 ? -16.297 -18.047 -17.297 1 92.06 91 LYS A CA 1
ATOM 722 C C . LYS A 1 91 ? -17.156 -16.906 -17.812 1 92.06 91 LYS A C 1
ATOM 724 O O . LYS A 1 91 ? -18.234 -16.641 -17.281 1 92.06 91 LYS A O 1
ATOM 729 N N . ASP A 1 92 ? -16.547 -16.203 -18.719 1 88.94 92 ASP A N 1
ATOM 730 C CA . ASP A 1 92 ? -17.359 -15.148 -19.312 1 88.94 92 ASP A CA 1
ATOM 731 C C . ASP A 1 92 ? -18.25 -15.695 -20.406 1 88.94 92 ASP A C 1
ATOM 733 O O . ASP A 1 92 ? -18.375 -16.906 -20.578 1 88.94 92 ASP A O 1
ATOM 737 N N . SER A 1 93 ? -19.062 -14.867 -21.078 1 92.12 93 SER A N 1
ATOM 738 C CA . SER A 1 93 ? -20.078 -15.258 -22.062 1 92.12 93 SER A CA 1
ATOM 739 C C . SER A 1 93 ? -19.438 -16.031 -23.203 1 92.12 93 SER A C 1
ATOM 741 O O . SER A 1 93 ? -20.109 -16.859 -23.844 1 92.12 93 SER A O 1
ATOM 743 N N . ALA A 1 94 ? -18.203 -15.773 -23.516 1 92.94 94 ALA A N 1
ATOM 744 C CA . ALA A 1 94 ? -17.5 -16.422 -24.609 1 92.94 94 ALA A CA 1
ATOM 745 C C . ALA A 1 94 ? -16.781 -17.688 -24.141 1 92.94 94 ALA A C 1
ATOM 747 O O . ALA A 1 94 ? -16.031 -18.297 -24.891 1 92.94 94 ALA A O 1
ATOM 748 N N . GLY A 1 95 ? -16.938 -17.922 -22.875 1 90.44 95 GLY A N 1
ATOM 749 C CA . GLY A 1 95 ? -16.344 -19.141 -22.344 1 90.44 95 GLY A CA 1
ATOM 750 C C . GLY A 1 95 ? -14.93 -18.953 -21.859 1 90.44 95 GLY A C 1
ATOM 751 O O . GLY A 1 95 ? -14.281 -19.922 -21.438 1 90.44 95 GLY A O 1
ATOM 752 N N . LYS A 1 96 ? -14.492 -17.781 -21.922 1 88.38 96 LYS A N 1
ATOM 753 C CA . LYS A 1 96 ? -13.133 -17.5 -21.469 1 88.38 96 LYS A CA 1
ATOM 754 C C . LYS A 1 96 ? -13.062 -17.375 -19.953 1 88.38 96 LYS A C 1
ATOM 756 O O . LYS A 1 96 ? -13.938 -16.781 -19.328 1 88.38 96 LYS A O 1
ATOM 761 N N . ILE A 1 97 ? -12.008 -17.891 -19.344 1 89.44 97 ILE A N 1
ATOM 762 C CA . ILE A 1 97 ? -11.82 -17.828 -17.906 1 89.44 97 ILE A CA 1
ATOM 763 C C . ILE A 1 97 ? -11.359 -16.422 -17.5 1 89.44 97 ILE A C 1
ATOM 765 O O . ILE A 1 97 ? -10.312 -15.953 -17.969 1 89.44 97 ILE A O 1
ATOM 769 N N . VAL A 1 98 ? -12.203 -15.82 -16.688 1 90.81 98 VAL A N 1
ATOM 770 C CA . VAL A 1 98 ? -11.906 -14.461 -16.25 1 90.81 98 VAL A CA 1
ATOM 771 C C . VAL A 1 98 ? -11.969 -14.391 -14.719 1 90.81 98 VAL A C 1
ATOM 773 O O . VAL A 1 98 ? -12.562 -15.266 -14.078 1 90.81 98 VAL A O 1
ATOM 776 N N . PRO A 1 99 ? -11.32 -13.391 -14.141 1 94.44 99 PRO A N 1
ATOM 777 C CA . PRO A 1 99 ? -11.438 -13.273 -12.68 1 94.44 99 PRO A CA 1
ATOM 778 C C . PRO A 1 99 ? -12.875 -13.07 -12.219 1 94.44 99 PRO A C 1
ATOM 780 O O . PRO A 1 99 ? -13.664 -12.406 -12.898 1 94.44 99 PRO A O 1
ATOM 783 N N . MET A 1 100 ? -13.172 -13.562 -11.078 1 95 100 MET A N 1
ATOM 784 C CA . MET A 1 100 ? -14.484 -13.375 -10.469 1 95 100 MET A CA 1
ATOM 785 C C . MET A 1 100 ? -14.719 -11.914 -10.109 1 95 100 MET A C 1
ATOM 787 O O . MET A 1 100 ? -15.836 -11.406 -10.25 1 95 100 MET A O 1
ATOM 791 N N . TYR A 1 101 ? -13.703 -11.273 -9.672 1 95.25 101 TYR A N 1
ATOM 792 C CA . TYR A 1 101 ? -13.812 -9.906 -9.164 1 95.25 101 TYR A CA 1
ATOM 793 C C . TYR A 1 101 ? -13.18 -8.922 -10.133 1 95.25 101 TYR A C 1
ATOM 795 O O . TYR A 1 101 ? -12.102 -9.172 -10.68 1 95.25 101 TYR A O 1
ATOM 803 N N . LYS A 1 102 ? -13.781 -7.777 -10.297 1 95.44 102 LYS A N 1
ATOM 804 C CA . LYS A 1 102 ? -13.375 -6.789 -11.289 1 95.44 102 LYS A CA 1
ATOM 805 C C . LYS A 1 102 ? -12.062 -6.121 -10.891 1 95.44 102 LYS A C 1
ATOM 807 O O . LYS A 1 102 ? -11.391 -5.512 -11.727 1 95.44 102 LYS A O 1
ATOM 812 N N . ASN A 1 103 ? -11.703 -6.168 -9.594 1 96.81 103 ASN A N 1
ATOM 813 C CA . ASN A 1 103 ? -10.445 -5.59 -9.133 1 96.81 103 ASN A CA 1
ATOM 814 C C . ASN A 1 103 ? -9.305 -6.602 -9.203 1 96.81 103 ASN A C 1
ATOM 816 O O . ASN A 1 103 ? -8.219 -6.352 -8.68 1 96.81 103 ASN A O 1
ATOM 820 N N . HIS A 1 104 ? -9.516 -7.734 -9.789 1 97.38 104 HIS A N 1
ATOM 821 C CA . HIS A 1 104 ? -8.5 -8.773 -9.961 1 97.38 104 HIS A CA 1
ATOM 822 C C . HIS A 1 104 ? -8.117 -8.922 -11.43 1 97.38 104 HIS A C 1
ATOM 824 O O . HIS A 1 104 ? -8.922 -8.641 -12.32 1 97.38 104 HIS A O 1
ATOM 830 N N . MET A 1 105 ? -6.934 -9.344 -11.602 1 96.94 105 MET A N 1
ATOM 831 C CA . MET A 1 105 ? -6.406 -9.688 -12.922 1 96.94 105 MET A CA 1
ATOM 832 C C . MET A 1 105 ? -5.621 -10.992 -12.875 1 96.94 105 MET A C 1
ATOM 834 O O . MET A 1 105 ? -4.859 -11.227 -11.93 1 96.94 105 MET A O 1
ATOM 838 N N . ILE A 1 106 ? -5.797 -11.789 -13.906 1 96.38 106 ILE A N 1
ATOM 839 C CA . ILE A 1 106 ? -5.094 -13.07 -13.953 1 96.38 106 ILE A CA 1
ATOM 840 C C . ILE A 1 106 ? -3.893 -12.969 -14.891 1 96.38 106 ILE A C 1
ATOM 842 O O . ILE A 1 106 ? -4.02 -12.492 -16.016 1 96.38 106 ILE A O 1
ATOM 846 N N . LEU A 1 107 ? -2.771 -13.281 -14.398 1 97.25 107 LEU A N 1
ATOM 847 C CA . L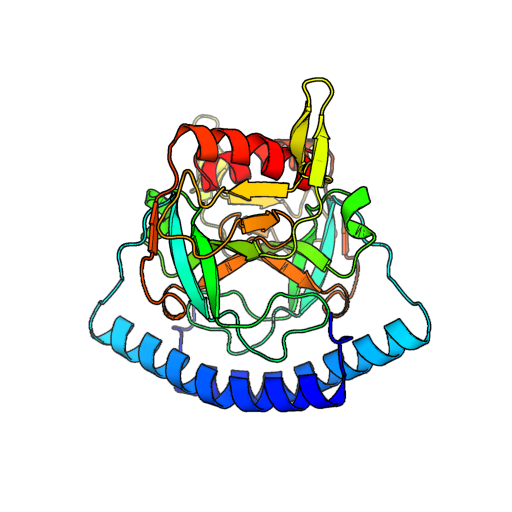EU A 1 107 ? -1.583 -13.516 -15.211 1 97.25 107 LEU A CA 1
ATOM 848 C C . LEU A 1 107 ? -1.363 -15.008 -15.438 1 97.25 107 LEU A C 1
ATOM 850 O O . LEU A 1 107 ? -1.076 -15.75 -14.492 1 97.25 107 LEU A O 1
ATOM 854 N N . ARG A 1 108 ? -1.379 -15.406 -16.656 1 96.25 108 ARG A N 1
ATOM 855 C CA . ARG A 1 108 ? -1.314 -16.828 -16.984 1 96.25 108 ARG A CA 1
ATOM 856 C C . ARG A 1 108 ? 0.132 -17.297 -17.094 1 96.25 108 ARG A C 1
ATOM 858 O O . ARG A 1 108 ? 0.956 -16.641 -17.734 1 96.25 108 ARG A O 1
ATOM 865 N N . LYS A 1 109 ? 0.344 -18.438 -16.547 1 96.81 109 LYS A N 1
ATOM 866 C CA . LYS A 1 109 ? 1.654 -19.062 -16.672 1 96.81 109 LYS A CA 1
ATOM 867 C C . LYS A 1 109 ? 1.998 -19.328 -18.141 1 96.81 109 LYS A C 1
ATOM 869 O O . LYS A 1 109 ? 3.162 -19.234 -18.531 1 96.81 109 LYS A O 1
ATOM 874 N N . SER A 1 110 ? 1.027 -19.625 -18.953 1 96.81 110 SER A N 1
ATOM 875 C CA . SER A 1 110 ? 1.237 -19.906 -20.375 1 96.81 110 SER A CA 1
ATOM 876 C C . SER A 1 110 ? 1.797 -18.688 -21.109 1 96.81 110 SER A C 1
ATOM 878 O O . SER A 1 110 ? 2.529 -18.828 -22.078 1 96.81 110 SER A O 1
ATOM 880 N N . LYS A 1 111 ? 1.467 -17.578 -20.641 1 97.62 111 LYS A N 1
ATOM 881 C CA . LYS A 1 111 ? 1.955 -16.344 -21.25 1 97.62 111 LYS A CA 1
ATOM 882 C C . LYS A 1 111 ? 3.238 -15.867 -20.578 1 97.62 111 LYS A C 1
ATOM 884 O O . LYS A 1 111 ? 4.141 -15.344 -21.234 1 97.62 111 LYS A O 1
ATOM 889 N N . TYR A 1 112 ? 3.275 -16.016 -19.312 1 98.31 112 TYR A N 1
ATOM 890 C CA . TYR A 1 112 ? 4.434 -15.609 -18.531 1 98.31 112 TYR A CA 1
ATOM 891 C C . TYR A 1 112 ? 5.109 -16.828 -17.906 1 98.31 112 TYR A C 1
ATOM 893 O O . TYR A 1 112 ? 4.84 -17.172 -16.75 1 98.31 112 TYR A O 1
ATOM 901 N N . SER A 1 113 ? 6.137 -17.312 -18.516 1 97.94 113 SER A N 1
ATOM 902 C CA . SER A 1 113 ? 6.734 -18.594 -18.188 1 97.94 113 SER A CA 1
ATOM 903 C C . SER A 1 113 ? 7.539 -18.516 -16.891 1 97.94 113 SER A C 1
ATOM 905 O O . SER A 1 113 ? 7.875 -19.531 -16.281 1 97.94 113 SER A O 1
ATOM 907 N N . PHE A 1 114 ? 7.832 -17.297 -16.484 1 98.19 114 PHE A N 1
ATOM 908 C CA . PHE A 1 114 ? 8.602 -17.141 -15.258 1 98.19 114 PHE A CA 1
ATOM 909 C C . PHE A 1 114 ? 7.727 -17.359 -14.031 1 98.19 114 PHE A C 1
ATOM 911 O O . PHE A 1 114 ? 8.227 -17.5 -12.914 1 98.19 114 PHE A O 1
ATOM 918 N N . LEU A 1 115 ? 6.43 -17.375 -14.273 1 97.69 115 LEU A N 1
ATOM 919 C CA . LEU A 1 115 ? 5.516 -17.688 -13.18 1 97.69 115 LEU A CA 1
ATOM 920 C C . LEU A 1 115 ? 5.383 -19.203 -13 1 97.69 115 LEU A C 1
ATOM 922 O O . LEU A 1 115 ? 5.254 -19.938 -13.977 1 97.69 115 LEU A O 1
ATOM 926 N N . LYS A 1 116 ? 5.391 -19.609 -11.797 1 96.81 116 LYS A N 1
ATOM 927 C CA . LYS A 1 116 ? 5.238 -21.031 -11.508 1 96.81 116 LYS A CA 1
ATOM 928 C C . LYS A 1 116 ? 3.789 -21.469 -11.688 1 96.81 116 LYS A C 1
ATOM 930 O O . LYS A 1 116 ? 3.529 -22.625 -12.039 1 96.81 116 LYS A O 1
ATOM 935 N N . ASP A 1 117 ? 2.865 -20.609 -11.445 1 96.06 117 ASP A N 1
ATOM 936 C CA . ASP A 1 117 ? 1.43 -20.859 -11.539 1 96.06 117 ASP A CA 1
ATOM 937 C C . ASP A 1 117 ? 0.706 -19.656 -12.125 1 96.06 117 ASP A C 1
ATOM 939 O O . ASP A 1 117 ? 1.259 -18.547 -12.164 1 96.06 117 ASP A O 1
ATOM 943 N N . ASP A 1 118 ? -0.504 -20.016 -12.609 1 95.81 118 ASP A N 1
ATOM 944 C CA . ASP A 1 118 ? -1.372 -18.875 -12.836 1 95.81 118 ASP A CA 1
ATOM 945 C C . ASP A 1 118 ? -1.491 -18.016 -11.57 1 95.81 118 ASP A C 1
ATOM 947 O O . ASP A 1 118 ? -1.598 -18.547 -10.469 1 95.81 118 ASP A O 1
ATOM 951 N N . SER A 1 119 ? -1.37 -16.719 -11.844 1 96.88 119 SER A N 1
ATOM 952 C CA . SER A 1 119 ? -1.3 -15.812 -10.695 1 96.88 119 SER A CA 1
ATOM 953 C C . SER A 1 119 ? -2.355 -14.719 -10.797 1 96.88 119 SER A C 1
ATOM 955 O O . SER A 1 119 ? -2.689 -14.266 -11.898 1 96.88 119 SER A O 1
ATOM 957 N N . CYS A 1 120 ? -2.828 -14.312 -9.656 1 96.88 120 CYS A N 1
ATOM 958 C CA . CYS A 1 120 ? -3.834 -13.258 -9.57 1 96.88 120 CYS A CA 1
ATOM 959 C C . CYS A 1 120 ? -3.242 -11.984 -8.977 1 96.88 120 CYS A C 1
ATOM 961 O O . CYS A 1 120 ? -2.654 -12.016 -7.895 1 96.88 120 CYS A O 1
ATOM 963 N N . VAL A 1 121 ? -3.369 -10.922 -9.734 1 97.75 121 VAL A N 1
ATOM 964 C CA . VAL A 1 121 ? -3.066 -9.594 -9.219 1 97.75 121 VAL A CA 1
ATOM 965 C C . VAL A 1 121 ? -4.289 -9.023 -8.5 1 97.75 121 VAL A C 1
ATOM 967 O O . VAL A 1 121 ? -5.312 -8.75 -9.125 1 97.75 121 VAL A O 1
ATOM 970 N N . LYS A 1 122 ? -4.203 -8.859 -7.238 1 96.81 122 LYS A N 1
ATOM 971 C CA . LYS A 1 122 ? -5.301 -8.32 -6.438 1 96.81 122 LYS A CA 1
ATOM 972 C C . LYS A 1 122 ? -5.047 -6.859 -6.07 1 96.81 122 LYS A C 1
ATOM 974 O O . LYS A 1 122 ? -4.262 -6.566 -5.168 1 96.81 122 LYS A O 1
ATOM 979 N N . CYS A 1 123 ? -5.734 -5.984 -6.676 1 97.81 123 CYS A N 1
ATOM 980 C CA . CYS A 1 123 ? -5.438 -4.559 -6.605 1 97.81 123 CYS A CA 1
ATOM 981 C C . CYS A 1 123 ? -5.652 -4.027 -5.195 1 97.81 123 CYS A C 1
ATOM 983 O O . CYS A 1 123 ? -5.016 -3.053 -4.789 1 97.81 123 CYS A O 1
ATOM 985 N N . GLU A 1 124 ? -6.516 -4.688 -4.375 1 97.06 124 GLU A N 1
ATOM 986 C CA . GLU A 1 124 ? -6.781 -4.254 -3.004 1 97.06 124 GLU A CA 1
ATOM 987 C C . GLU A 1 124 ? -5.586 -4.535 -2.098 1 97.06 124 GLU A C 1
ATOM 989 O O . GLU A 1 124 ? -5.523 -4.035 -0.972 1 97.06 124 GLU A O 1
ATOM 994 N N . ASP A 1 125 ? -4.625 -5.285 -2.615 1 98.06 125 ASP A N 1
ATOM 995 C CA . ASP A 1 125 ? -3.443 -5.609 -1.819 1 98.06 125 ASP A CA 1
ATOM 996 C C . ASP A 1 125 ? -2.283 -4.676 -2.154 1 98.06 125 ASP A C 1
ATOM 998 O O . ASP A 1 125 ? -1.162 -4.875 -1.684 1 98.06 125 ASP A O 1
ATOM 1002 N N . ILE A 1 126 ? -2.502 -3.629 -2.898 1 98.75 126 ILE A N 1
ATOM 1003 C CA . ILE A 1 126 ? -1.513 -2.656 -3.354 1 98.75 126 ILE A CA 1
ATOM 1004 C C . ILE A 1 126 ? -0.783 -2.062 -2.152 1 98.75 126 ILE A C 1
ATOM 1006 O O . ILE A 1 126 ? -1.398 -1.782 -1.12 1 98.75 126 ILE A O 1
ATOM 1010 N N . ARG A 1 127 ? 0.531 -1.81 -2.33 1 98.69 127 ARG A N 1
ATOM 1011 C CA . ARG A 1 127 ? 1.219 -1.166 -1.215 1 98.69 127 ARG A CA 1
ATOM 1012 C C . ARG A 1 127 ? 2.594 -0.659 -1.64 1 98.69 127 ARG A C 1
ATOM 1014 O O . ARG A 1 127 ? 3.266 -1.286 -2.461 1 98.69 127 ARG A O 1
ATOM 1021 N N . ALA A 1 128 ? 2.982 0.443 -1.044 1 98.81 128 ALA A N 1
ATOM 1022 C CA . ALA A 1 128 ? 4.352 0.942 -1.158 1 98.81 128 ALA A CA 1
ATOM 1023 C C . ALA A 1 128 ? 5.305 0.126 -0.292 1 98.81 128 ALA A C 1
ATOM 1025 O O . ALA A 1 128 ? 4.992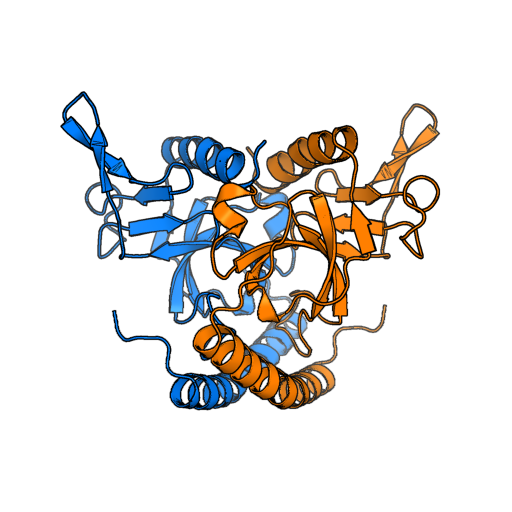 -0.197 0.855 1 98.81 128 ALA A O 1
ATOM 1026 N N . VAL A 1 129 ? 6.453 -0.212 -0.838 1 98.81 129 VAL A N 1
ATOM 1027 C CA . VAL A 1 129 ? 7.477 -0.918 -0.072 1 98.81 129 VAL A CA 1
ATOM 1028 C C . VAL A 1 129 ? 8.844 -0.297 -0.34 1 98.81 129 VAL A C 1
ATOM 1030 O O . VAL A 1 129 ? 9.094 0.232 -1.427 1 98.81 129 VAL A O 1
ATOM 1033 N N . ASP A 1 130 ? 9.672 -0.315 0.671 1 98.69 130 ASP A N 1
ATOM 1034 C CA . ASP A 1 130 ? 11.062 0.057 0.434 1 98.69 130 ASP A CA 1
ATOM 1035 C C . ASP A 1 130 ? 11.766 -0.961 -0.466 1 98.69 130 ASP A C 1
ATOM 1037 O O . ASP A 1 130 ? 11.562 -2.168 -0.318 1 98.69 130 ASP A O 1
ATOM 1041 N N . LYS A 1 131 ? 12.648 -0.489 -1.259 1 98.56 131 LYS A N 1
ATOM 1042 C CA . LYS A 1 131 ? 13.336 -1.336 -2.229 1 98.56 131 LYS A CA 1
ATOM 1043 C C . LYS A 1 131 ? 14.227 -2.361 -1.531 1 98.56 131 LYS A C 1
ATOM 1045 O O . LYS A 1 131 ? 14.625 -3.357 -2.137 1 98.56 131 LYS A O 1
ATOM 1050 N N . VAL A 1 132 ? 14.492 -2.213 -0.285 1 98.44 132 VAL A N 1
ATOM 1051 C CA . VAL A 1 132 ? 15.352 -3.137 0.455 1 98.44 132 VAL A CA 1
ATOM 1052 C C . VAL A 1 132 ? 14.648 -4.488 0.596 1 98.44 132 VAL A C 1
ATOM 1054 O O . VAL A 1 132 ? 15.289 -5.496 0.895 1 98.44 132 VAL A O 1
ATOM 1057 N N . ARG A 1 133 ? 13.305 -4.508 0.413 1 98.62 133 ARG A N 1
ATOM 1058 C CA . ARG A 1 133 ? 12.531 -5.738 0.501 1 98.62 133 ARG A CA 1
ATOM 1059 C C . ARG A 1 133 ? 12.672 -6.57 -0.768 1 98.62 133 ARG A C 1
ATOM 1061 O O . ARG A 1 133 ? 12.305 -7.75 -0.789 1 98.62 133 ARG A O 1
ATOM 1068 N N . ILE A 1 134 ? 13.109 -5.973 -1.847 1 98.69 134 ILE A N 1
ATOM 1069 C CA . ILE A 1 134 ? 13.023 -6.57 -3.176 1 98.69 134 ILE A CA 1
ATOM 1070 C C . ILE A 1 134 ? 14.18 -7.551 -3.369 1 98.69 134 ILE A C 1
ATOM 1072 O O . ILE A 1 134 ? 15.328 -7.234 -3.061 1 98.69 134 ILE A O 1
ATOM 1076 N N . LYS A 1 135 ? 13.875 -8.695 -3.879 1 97.88 135 LYS A N 1
ATOM 1077 C CA . LYS A 1 135 ? 14.859 -9.75 -4.133 1 97.88 135 LYS A CA 1
ATOM 1078 C C . LYS A 1 135 ? 15 -10.023 -5.629 1 97.88 135 LYS A C 1
ATOM 1080 O O . LYS A 1 135 ? 15.32 -9.117 -6.398 1 97.88 135 LYS A O 1
ATOM 1085 N N . GLU A 1 136 ? 14.68 -11.172 -6.086 1 97.44 136 GLU A N 1
ATOM 1086 C CA . GLU A 1 136 ? 15.008 -11.547 -7.457 1 97.44 136 GLU A CA 1
ATOM 1087 C C . GLU A 1 136 ? 13.961 -11.031 -8.438 1 97.44 136 GLU A C 1
ATOM 1089 O O . GLU A 1 136 ? 12.766 -11.039 -8.141 1 97.44 136 GLU A O 1
ATOM 1094 N N . HIS A 1 137 ? 14.469 -10.555 -9.586 1 98.62 137 HIS A N 1
ATOM 1095 C CA . HIS A 1 137 ? 13.617 -10.266 -10.734 1 98.62 137 HIS A CA 1
ATOM 1096 C C . HIS A 1 137 ? 13.188 -11.547 -11.438 1 98.62 137 HIS A C 1
ATOM 1098 O O . HIS A 1 137 ? 14.031 -12.359 -11.836 1 98.62 137 HIS A O 1
ATOM 1104 N N . LEU A 1 138 ? 11.953 -11.695 -11.578 1 98.62 138 LEU A N 1
ATOM 1105 C CA . LEU A 1 138 ? 11.438 -12.914 -12.188 1 98.62 138 LEU A CA 1
ATOM 1106 C C . LEU A 1 138 ? 11.125 -12.703 -13.664 1 98.62 138 LEU A C 1
ATOM 1108 O O . LEU A 1 138 ? 11.297 -13.617 -14.477 1 98.62 138 LEU A O 1
ATOM 1112 N N . GLY A 1 139 ? 10.617 -11.539 -14.023 1 98.62 139 GLY A N 1
ATOM 1113 C CA . GLY A 1 139 ? 10.219 -11.203 -15.383 1 98.62 139 GLY A CA 1
ATOM 1114 C C . GLY A 1 139 ? 9.406 -9.922 -15.469 1 98.62 139 GLY A C 1
ATOM 1115 O O . GLY A 1 139 ? 9.281 -9.195 -14.484 1 98.62 139 GLY A O 1
ATOM 1116 N N . ASN A 1 140 ? 8.953 -9.625 -16.703 1 98.56 140 ASN A N 1
ATOM 1117 C CA . ASN A 1 140 ? 8.164 -8.422 -16.969 1 98.56 140 ASN A CA 1
ATOM 1118 C C . ASN A 1 140 ? 6.805 -8.766 -17.578 1 98.56 140 ASN A C 1
ATOM 1120 O O . ASN A 1 140 ? 6.695 -9.711 -18.359 1 98.56 140 ASN A O 1
ATOM 1124 N N . ILE A 1 141 ? 5.867 -7.961 -17.188 1 98.12 141 ILE A N 1
ATOM 1125 C CA . ILE A 1 141 ? 4.562 -8.07 -17.828 1 98.12 141 ILE A CA 1
ATOM 1126 C C . ILE A 1 141 ? 4.512 -7.152 -19.062 1 98.12 141 ILE A C 1
ATOM 1128 O O . ILE A 1 141 ? 5.137 -6.086 -19.062 1 98.12 141 ILE A O 1
ATOM 1132 N N . ASP A 1 142 ? 3.748 -7.582 -20.047 1 97.38 142 ASP A N 1
ATOM 1133 C CA . ASP A 1 142 ? 3.736 -6.797 -21.266 1 97.38 142 ASP A CA 1
ATOM 1134 C C . ASP A 1 142 ? 2.834 -5.574 -21.141 1 97.38 142 ASP A C 1
ATOM 1136 O O . ASP A 1 142 ? 2.092 -5.449 -20.156 1 97.38 142 ASP A O 1
ATOM 1140 N N . LYS A 1 143 ? 2.957 -4.727 -22.094 1 95.31 143 LYS A N 1
ATOM 1141 C CA . LYS A 1 143 ? 2.277 -3.434 -22.062 1 95.31 143 LYS A CA 1
ATOM 1142 C C . LYS A 1 143 ? 0.763 -3.607 -22.094 1 95.31 143 LYS A C 1
ATOM 1144 O O . LYS A 1 143 ? 0.027 -2.844 -21.469 1 95.31 143 LYS A O 1
ATOM 1149 N N . MET A 1 144 ? 0.317 -4.523 -22.828 1 96.12 144 MET A N 1
ATOM 1150 C CA . MET A 1 144 ? -1.119 -4.758 -22.953 1 96.12 144 MET A CA 1
ATOM 1151 C C . MET A 1 144 ? -1.729 -5.133 -21.609 1 96.12 144 MET A C 1
ATOM 1153 O O . MET A 1 144 ? -2.76 -4.586 -21.219 1 96.12 144 MET A O 1
ATOM 1157 N N . ASP A 1 145 ? -1.087 -6.02 -20.906 1 96.75 145 ASP A N 1
ATOM 1158 C CA . ASP A 1 145 ? -1.592 -6.43 -19.594 1 96.75 145 ASP A CA 1
ATOM 1159 C C . ASP A 1 145 ? -1.486 -5.289 -18.578 1 96.75 145 ASP A C 1
ATOM 1161 O O . ASP A 1 145 ? -2.334 -5.156 -17.703 1 96.75 145 ASP A O 1
ATOM 1165 N N . MET A 1 146 ? -0.457 -4.484 -18.734 1 96.38 146 MET A N 1
ATOM 1166 C CA . MET A 1 146 ? -0.36 -3.312 -17.875 1 96.38 146 MET A CA 1
ATOM 1167 C C . MET A 1 146 ? -1.541 -2.373 -18.094 1 96.38 146 MET A C 1
ATOM 1169 O O . MET A 1 146 ? -2.053 -1.78 -17.141 1 96.38 146 MET A O 1
ATOM 1173 N N . GLN A 1 147 ? -1.946 -2.258 -19.312 1 94.75 147 GLN A N 1
ATOM 1174 C CA . GLN A 1 147 ? -3.1 -1.419 -19.625 1 94.75 147 GLN A CA 1
ATOM 1175 C C . GLN A 1 147 ? -4.383 -2.018 -19.047 1 94.75 147 GLN A C 1
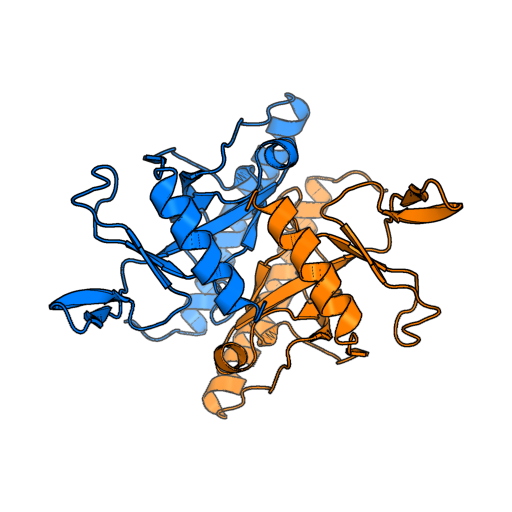ATOM 1177 O O . GLN A 1 147 ? -5.258 -1.287 -18.578 1 94.75 147 GLN A O 1
ATOM 1182 N N . LEU A 1 148 ? -4.445 -3.328 -19.109 1 95.25 148 LEU A N 1
ATOM 1183 C CA . LEU A 1 148 ? -5.609 -3.998 -18.531 1 95.25 148 LEU A CA 1
ATOM 1184 C C . LEU A 1 148 ? -5.656 -3.797 -17.016 1 95.25 148 LEU A C 1
ATOM 1186 O O . LEU A 1 148 ? -6.742 -3.695 -16.438 1 95.25 148 LEU A O 1
ATOM 1190 N N . LEU A 1 149 ? -4.488 -3.74 -16.406 1 96.88 149 LEU A N 1
ATOM 1191 C CA . LEU A 1 149 ? -4.395 -3.525 -14.969 1 96.88 149 LEU A CA 1
ATOM 1192 C C . LEU A 1 149 ? -4.996 -2.18 -14.578 1 96.88 149 LEU A C 1
ATOM 1194 O O . LEU A 1 149 ? -5.582 -2.045 -13.5 1 96.88 149 LEU A O 1
ATOM 1198 N N . LYS A 1 150 ? -4.84 -1.196 -15.477 1 95.44 150 LYS A N 1
ATOM 1199 C CA . LYS A 1 150 ? -5.371 0.141 -15.234 1 95.44 150 LYS A CA 1
ATOM 1200 C C . LYS A 1 150 ? -6.852 0.086 -14.867 1 95.44 150 LYS A C 1
ATOM 1202 O O . LYS A 1 150 ? -7.277 0.685 -13.875 1 95.44 150 LYS A O 1
ATOM 1207 N N . LYS A 1 151 ? -7.621 -0.628 -15.586 1 95 151 LYS A N 1
ATOM 1208 C CA . LYS A 1 151 ? -9.062 -0.72 -15.359 1 95 151 LYS A CA 1
ATOM 1209 C C . LYS A 1 151 ? -9.367 -1.342 -14 1 95 151 LYS A C 1
ATOM 1211 O O . LYS A 1 151 ? -10.32 -0.945 -13.336 1 95 151 LYS A O 1
ATOM 1216 N N . ARG A 1 152 ? -8.562 -2.299 -13.648 1 97.06 152 ARG A N 1
ATOM 1217 C CA . ARG A 1 152 ? -8.781 -2.988 -12.383 1 97.06 152 ARG A CA 1
ATOM 1218 C C . ARG A 1 152 ? -8.453 -2.08 -11.203 1 97.06 152 ARG A C 1
ATOM 1220 O O . ARG A 1 152 ? -9.18 -2.066 -10.203 1 97.06 152 ARG A O 1
ATOM 1227 N N . VAL A 1 153 ? -7.383 -1.308 -11.336 1 97.06 153 VAL A N 1
ATOM 1228 C CA . VAL A 1 153 ? -6.988 -0.359 -10.297 1 97.06 153 VAL A CA 1
ATOM 1229 C C . VAL A 1 153 ? -8.055 0.728 -10.164 1 97.06 153 VAL A C 1
ATOM 1231 O O . VAL A 1 153 ? -8.469 1.065 -9.047 1 97.06 153 VAL A O 1
ATOM 1234 N N . LEU A 1 154 ? -8.523 1.238 -11.305 1 95.62 154 LEU A N 1
ATOM 1235 C CA . LEU A 1 154 ? -9.562 2.264 -11.289 1 95.62 154 LEU A CA 1
ATOM 1236 C C . LEU A 1 154 ? -10.844 1.737 -10.648 1 95.62 154 LEU A C 1
ATOM 1238 O O . LEU A 1 154 ? -11.5 2.451 -9.883 1 95.62 154 LEU A O 1
ATOM 1242 N N . TYR A 1 155 ? -11.148 0.525 -10.945 1 96.94 155 TYR A N 1
ATOM 1243 C CA . TYR A 1 155 ? -12.328 -0.076 -10.328 1 96.94 155 TYR A CA 1
ATOM 1244 C C . TYR A 1 155 ? -12.164 -0.168 -8.812 1 96.94 155 TYR A C 1
ATOM 1246 O O . TYR A 1 155 ? -13.07 0.186 -8.062 1 96.94 155 TYR A O 1
ATOM 1254 N N . ALA A 1 156 ? -10.992 -0.603 -8.359 1 97.56 156 ALA A N 1
ATOM 1255 C CA . ALA A 1 156 ? -10.734 -0.804 -6.934 1 97.56 156 ALA A CA 1
ATOM 1256 C C . ALA A 1 156 ? -10.898 0.498 -6.156 1 97.56 156 ALA A C 1
ATOM 1258 O O . ALA A 1 156 ? -11.266 0.483 -4.977 1 97.56 156 ALA A O 1
ATOM 1259 N N . PHE A 1 157 ? -10.664 1.653 -6.82 1 96.88 157 PHE A N 1
ATOM 1260 C CA . PHE A 1 157 ? -10.656 2.918 -6.09 1 96.88 157 PHE A CA 1
ATOM 1261 C C . PHE A 1 157 ? -11.805 3.809 -6.543 1 96.88 157 PHE A C 1
ATOM 1263 O O . PHE A 1 157 ? -11.82 5.008 -6.246 1 96.88 157 PHE A O 1
ATOM 1270 N N . ASP A 1 158 ? -12.766 3.24 -7.297 1 93.69 158 ASP A N 1
ATOM 1271 C CA . ASP A 1 158 ? -14.023 3.861 -7.703 1 93.69 158 ASP A CA 1
ATOM 1272 C C . ASP A 1 158 ? -13.773 5.145 -8.492 1 93.69 158 ASP A C 1
ATOM 1274 O O . ASP A 1 158 ? -14.383 6.18 -8.211 1 93.69 158 ASP A O 1
ATOM 1278 N N . PHE A 1 159 ? -12.758 5.031 -9.305 1 89.5 159 PHE A N 1
ATOM 1279 C CA . PHE A 1 159 ? -12.492 6.156 -10.195 1 89.5 159 PHE A CA 1
ATOM 1280 C C . PHE A 1 159 ? -13.172 5.953 -11.539 1 89.5 159 PHE A C 1
ATOM 1282 O O . PHE A 1 159 ? -13.367 4.82 -11.977 1 89.5 159 PHE A O 1
ATOM 1289 N N . MET B 1 1 ? 14.586 17.953 8.758 1 39.41 1 MET B N 1
ATOM 1290 C CA . MET B 1 1 ? 13.891 16.672 8.867 1 39.41 1 MET B CA 1
ATOM 1291 C C . MET B 1 1 ? 14.812 15.609 9.453 1 39.41 1 MET B C 1
ATOM 1293 O O . MET B 1 1 ? 15.945 15.445 9 1 39.41 1 MET B O 1
ATOM 1297 N N . LEU B 1 2 ? 14.688 15.297 10.703 1 52.59 2 LEU B N 1
ATOM 1298 C CA . LEU B 1 2 ? 15.719 14.469 11.336 1 52.59 2 LEU B CA 1
ATOM 1299 C C . LEU B 1 2 ? 16.047 13.258 10.477 1 52.59 2 LEU B C 1
ATOM 1301 O O . LEU B 1 2 ? 15.141 12.594 9.961 1 52.59 2 LEU B O 1
ATOM 1305 N N . LYS B 1 3 ? 17.203 13.023 9.93 1 67.38 3 LYS B N 1
ATOM 1306 C CA . LYS B 1 3 ? 17.844 12.023 9.078 1 67.38 3 LYS B CA 1
ATOM 1307 C C . LYS B 1 3 ? 17.547 10.617 9.578 1 67.38 3 LYS B C 1
ATOM 1309 O O . LYS B 1 3 ? 17.531 10.367 10.781 1 67.38 3 LYS B O 1
ATOM 1314 N N . TRP B 1 4 ? 16.891 9.789 8.875 1 80.62 4 TRP B N 1
ATOM 1315 C CA . TRP B 1 4 ? 16.75 8.375 9.172 1 80.62 4 TRP B CA 1
ATOM 1316 C C . TRP B 1 4 ? 17.984 7.828 9.883 1 80.62 4 TRP B C 1
ATOM 1318 O O . TRP B 1 4 ? 19.109 8.078 9.453 1 80.62 4 TRP B O 1
ATOM 1328 N N . ASP B 1 5 ? 17.797 7.309 11.148 1 90.88 5 ASP B N 1
ATOM 1329 C CA . ASP B 1 5 ? 18.844 6.734 11.977 1 90.88 5 ASP B CA 1
ATOM 1330 C C . ASP B 1 5 ? 18.625 5.238 12.188 1 90.88 5 ASP B C 1
ATOM 1332 O O . ASP B 1 5 ? 17.578 4.82 12.68 1 90.88 5 ASP B O 1
ATOM 1336 N N . LYS B 1 6 ? 19.672 4.5 11.82 1 94.5 6 LYS B N 1
ATOM 1337 C CA . LYS B 1 6 ? 19.578 3.045 11.844 1 94.5 6 LYS B CA 1
ATOM 1338 C C . LYS B 1 6 ? 19.234 2.541 13.242 1 94.5 6 LYS B C 1
ATOM 1340 O O . LYS B 1 6 ? 18.297 1.766 13.422 1 94.5 6 LYS B O 1
ATOM 1345 N N . ASN B 1 7 ? 20 2.924 14.258 1 96.31 7 ASN B N 1
ATOM 1346 C CA . ASN B 1 7 ? 19.812 2.424 15.617 1 96.31 7 ASN B CA 1
ATOM 1347 C C . ASN B 1 7 ? 18.469 2.85 16.188 1 96.31 7 ASN B C 1
ATOM 1349 O O . ASN B 1 7 ? 17.812 2.072 16.891 1 96.31 7 ASN B O 1
ATOM 1353 N N . GLU B 1 8 ? 18.078 4.023 15.961 1 96.44 8 GLU B N 1
ATOM 1354 C CA . GLU B 1 8 ? 16.75 4.48 16.375 1 96.44 8 GLU B CA 1
ATOM 1355 C C . GLU B 1 8 ? 15.656 3.672 15.695 1 96.44 8 GLU B C 1
ATOM 1357 O O . GLU B 1 8 ? 14.648 3.332 16.312 1 96.44 8 GLU B O 1
ATOM 1362 N N . ASN B 1 9 ? 15.836 3.432 14.461 1 96.94 9 ASN B N 1
ATOM 1363 C CA . ASN B 1 9 ? 14.852 2.658 13.711 1 96.94 9 ASN B CA 1
ATOM 1364 C C . ASN B 1 9 ? 14.711 1.244 14.266 1 96.94 9 ASN B C 1
ATOM 1366 O O . ASN B 1 9 ? 13.594 0.732 14.391 1 96.94 9 ASN B O 1
ATOM 1370 N N . ILE B 1 10 ? 15.812 0.613 14.555 1 97.69 10 ILE B N 1
ATOM 1371 C CA . ILE B 1 10 ? 15.789 -0.725 15.141 1 97.69 10 ILE B CA 1
ATOM 1372 C C . ILE B 1 10 ? 15.055 -0.695 16.469 1 97.69 10 ILE B C 1
ATOM 1374 O O . ILE B 1 10 ? 14.211 -1.557 16.75 1 97.69 10 ILE B O 1
ATOM 1378 N N . ARG B 1 11 ? 15.375 0.286 17.312 1 97.69 11 ARG B N 1
ATOM 1379 C CA . ARG B 1 11 ? 14.695 0.442 18.594 1 97.69 11 ARG B CA 1
ATOM 1380 C C . ARG B 1 11 ? 13.195 0.612 18.391 1 97.69 11 ARG B C 1
ATOM 1382 O O . ARG B 1 11 ? 12.398 -0.05 19.062 1 97.69 11 ARG B O 1
ATOM 1389 N N . ASP B 1 12 ? 12.867 1.462 17.516 1 97.88 12 ASP B N 1
ATOM 1390 C CA . ASP B 1 12 ? 11.469 1.738 17.234 1 97.88 12 ASP B CA 1
ATOM 1391 C C . ASP B 1 12 ? 10.75 0.487 16.734 1 97.88 12 ASP B C 1
ATOM 1393 O O . ASP B 1 12 ? 9.578 0.261 17.047 1 97.88 12 ASP B O 1
ATOM 1397 N N . ALA B 1 13 ? 11.43 -0.291 15.891 1 97.75 13 ALA B N 1
ATOM 1398 C CA . ALA B 1 13 ? 10.852 -1.55 15.422 1 97.75 13 ALA B CA 1
ATOM 1399 C C . ALA B 1 13 ? 10.531 -2.475 16.594 1 97.75 13 ALA B C 1
ATOM 1401 O O . ALA B 1 13 ? 9.516 -3.174 16.578 1 97.75 13 ALA B O 1
ATOM 1402 N N . GLY B 1 14 ? 11.383 -2.52 17.547 1 97.44 14 GLY B N 1
ATOM 1403 C CA . GLY B 1 14 ? 11.125 -3.281 18.75 1 97.44 14 GLY B CA 1
ATOM 1404 C C . GLY B 1 14 ? 9.906 -2.795 19.516 1 97.44 14 GLY B C 1
ATOM 1405 O O . GLY B 1 14 ? 9.078 -3.598 19.969 1 97.44 14 GLY B O 1
ATOM 1406 N N . TYR B 1 15 ? 9.812 -1.509 19.719 1 97.62 15 TYR B N 1
ATOM 1407 C CA . TYR B 1 15 ? 8.648 -0.931 20.391 1 97.62 15 TYR B CA 1
ATOM 1408 C C . TYR B 1 15 ? 7.367 -1.252 19.641 1 97.62 15 TYR B C 1
ATOM 1410 O O . TYR B 1 15 ? 6.332 -1.527 20.25 1 97.62 15 TYR B O 1
ATOM 1418 N N . TRP B 1 16 ? 7.484 -1.196 18.391 1 98 16 TRP B N 1
ATOM 1419 C CA . TRP B 1 16 ? 6.301 -1.451 17.578 1 98 16 TRP B CA 1
ATOM 1420 C C . TRP B 1 16 ? 5.816 -2.887 17.75 1 98 16 TRP B C 1
ATOM 1422 O O . TRP B 1 16 ? 4.613 -3.156 17.703 1 98 16 TRP B O 1
ATOM 1432 N N . LEU B 1 17 ? 6.781 -3.809 17.906 1 97.94 17 LEU B N 1
ATOM 1433 C CA . LEU B 1 17 ? 6.359 -5.195 18.078 1 97.94 17 LEU B CA 1
ATOM 1434 C C . LEU B 1 17 ? 5.383 -5.32 19.25 1 97.94 17 LEU B C 1
ATOM 1436 O O . LEU B 1 17 ? 4.398 -6.062 19.156 1 97.94 17 LEU B O 1
ATOM 1440 N N . ALA B 1 18 ? 5.656 -4.66 20.297 1 97.94 18 ALA B N 1
ATOM 1441 C CA . ALA B 1 18 ? 4.75 -4.703 21.438 1 97.94 18 ALA B CA 1
ATOM 1442 C C . ALA B 1 18 ? 3.355 -4.219 21.047 1 97.94 18 ALA B C 1
ATOM 1444 O O . ALA B 1 18 ? 2.355 -4.867 21.375 1 97.94 18 ALA B O 1
ATOM 1445 N N . ARG B 1 19 ? 3.297 -3.115 20.406 1 98.12 19 ARG B N 1
ATOM 1446 C CA . ARG B 1 19 ? 2.02 -2.557 19.984 1 98.12 19 ARG B CA 1
ATOM 1447 C C . ARG B 1 19 ? 1.344 -3.461 18.953 1 98.12 19 ARG B C 1
ATOM 1449 O O . ARG B 1 19 ? 0.123 -3.635 18.984 1 98.12 19 ARG B O 1
ATOM 1456 N N . LYS B 1 20 ? 2.139 -3.969 18.094 1 98.38 20 LYS B N 1
ATOM 1457 C CA . LYS B 1 20 ? 1.614 -4.863 17.062 1 98.38 20 LYS B CA 1
ATOM 1458 C C . LYS B 1 20 ? 0.944 -6.086 17.688 1 98.38 20 LYS B C 1
ATOM 1460 O O . LYS B 1 20 ? -0.104 -6.531 17.219 1 98.38 20 LYS B O 1
ATOM 1465 N N . ILE B 1 21 ? 1.553 -6.609 18.672 1 98.44 21 ILE B N 1
ATOM 1466 C CA . ILE B 1 21 ? 0.976 -7.754 19.359 1 98.44 21 ILE B CA 1
ATOM 1467 C C . ILE B 1 21 ? -0.396 -7.383 19.922 1 98.44 21 ILE B C 1
ATOM 1469 O O . ILE B 1 21 ? -1.351 -8.156 19.797 1 98.44 21 ILE B O 1
ATOM 1473 N N . GLU B 1 22 ? -0.506 -6.215 20.5 1 98.56 22 GLU B N 1
ATOM 1474 C CA . GLU B 1 22 ? -1.796 -5.738 20.984 1 98.56 22 GLU B CA 1
ATOM 1475 C C . GLU B 1 22 ? -2.822 -5.66 19.859 1 98.56 22 GLU B C 1
ATOM 1477 O O . GLU B 1 22 ? -3.988 -6.016 20.047 1 98.56 22 GLU B O 1
ATOM 1482 N N . LEU B 1 23 ? -2.432 -5.211 18.75 1 98.5 23 LEU B N 1
ATOM 1483 C CA . LEU B 1 23 ? -3.336 -5.078 17.609 1 98.5 23 LEU B CA 1
ATOM 1484 C C . LEU B 1 23 ? -3.744 -6.445 17.078 1 98.5 23 LEU B C 1
ATOM 1486 O O . LEU B 1 23 ? -4.875 -6.629 16.625 1 98.5 23 LEU B O 1
ATOM 1490 N N . ILE B 1 24 ? -2.777 -7.352 17.109 1 98.38 24 ILE B N 1
ATOM 1491 C CA . ILE B 1 24 ? -3.1 -8.719 16.688 1 98.38 24 ILE B CA 1
ATOM 1492 C C . ILE B 1 24 ? -4.156 -9.297 17.625 1 98.38 24 ILE B C 1
ATOM 1494 O O . ILE B 1 24 ? -5.109 -9.938 17.172 1 98.38 24 ILE B O 1
ATOM 1498 N N . GLU B 1 25 ? -3.998 -9.07 18.875 1 98.31 25 GLU B N 1
ATOM 1499 C CA . GLU B 1 25 ? -4.977 -9.531 19.859 1 98.31 25 GLU B CA 1
ATOM 1500 C C . GLU B 1 25 ? -6.328 -8.852 19.656 1 98.31 25 GLU B C 1
ATOM 1502 O O . GLU B 1 25 ? -7.375 -9.492 19.75 1 98.31 25 GLU B O 1
ATOM 1507 N N . LEU B 1 26 ? -6.289 -7.59 19.438 1 98.06 26 LEU B N 1
ATOM 1508 C CA . LEU B 1 26 ? -7.52 -6.859 19.156 1 98.06 26 LEU B CA 1
ATOM 1509 C C . LEU B 1 26 ? -8.227 -7.422 17.922 1 98.06 26 LEU B C 1
ATOM 1511 O O . LEU B 1 26 ? -9.445 -7.57 17.922 1 98.06 26 LEU B O 1
ATOM 1515 N N . LYS B 1 27 ? -7.492 -7.707 16.906 1 97.56 27 LYS B N 1
ATOM 1516 C CA . LYS B 1 27 ? -8.055 -8.297 15.703 1 97.56 27 LYS B CA 1
ATOM 1517 C C . LYS B 1 27 ? -8.734 -9.633 16.016 1 97.56 27 LYS B C 1
ATOM 1519 O O . LYS B 1 27 ? -9.828 -9.906 15.508 1 97.56 27 LYS B O 1
ATOM 1524 N N . ALA B 1 28 ? -8.117 -10.445 16.75 1 97 28 ALA B N 1
ATOM 1525 C CA . ALA B 1 28 ? -8.688 -11.727 17.141 1 97 28 ALA B CA 1
ATOM 1526 C C . ALA B 1 28 ? -10.008 -11.531 17.891 1 97 28 ALA B C 1
ATOM 1528 O O . ALA B 1 28 ? -10.977 -12.25 17.656 1 97 28 ALA B O 1
ATOM 1529 N N . GLU B 1 29 ? -10.016 -10.594 18.828 1 97.31 29 GLU B N 1
ATOM 1530 C CA . GLU B 1 29 ? -11.227 -10.281 19.594 1 97.31 29 GLU B CA 1
ATOM 1531 C C . GLU B 1 29 ? -12.344 -9.797 18.672 1 97.31 29 GLU B C 1
ATOM 1533 O O . GLU B 1 29 ? -13.5 -10.203 18.812 1 97.31 29 GLU B O 1
ATOM 1538 N N . ASN B 1 30 ? -12.008 -8.867 17.75 1 96.75 30 ASN B N 1
ATOM 1539 C CA . ASN B 1 30 ? -12.984 -8.367 16.797 1 96.75 30 ASN B CA 1
ATOM 1540 C C . ASN B 1 30 ? -13.586 -9.5 15.969 1 96.75 30 ASN B C 1
ATOM 1542 O O . ASN B 1 30 ? -14.789 -9.516 15.703 1 96.75 30 ASN B O 1
ATOM 1546 N N . LYS B 1 31 ? -12.734 -10.414 15.523 1 94.94 31 LYS B N 1
ATOM 1547 C CA . LYS B 1 31 ? -13.219 -11.547 14.75 1 94.94 31 LYS B CA 1
ATOM 1548 C C . LYS B 1 31 ? -14.172 -12.414 15.57 1 94.94 31 LYS B C 1
ATOM 1550 O O . LYS B 1 31 ? -15.227 -12.82 15.086 1 94.94 31 LYS B O 1
ATOM 1555 N N . LYS B 1 32 ? -13.812 -12.68 16.797 1 95.38 32 LYS B N 1
ATOM 1556 C CA . LYS B 1 32 ? -14.641 -13.477 17.688 1 95.38 32 LYS B CA 1
ATOM 1557 C C . LYS B 1 32 ? -16 -12.82 17.906 1 95.38 32 LYS B C 1
ATOM 1559 O O . LYS B 1 32 ? -17.031 -13.5 17.938 1 95.38 32 LYS B O 1
ATOM 1564 N N . LYS B 1 33 ? -15.984 -11.539 17.969 1 97.31 33 LYS B N 1
ATOM 1565 C CA . LYS B 1 33 ? -17.203 -10.805 18.25 1 97.31 33 LYS B CA 1
ATOM 1566 C C . LYS B 1 33 ? -17.891 -10.336 16.969 1 97.31 33 LYS B C 1
ATOM 1568 O O . LYS B 1 33 ? -18.859 -9.578 17.016 1 97.31 33 LYS B O 1
ATOM 1573 N N . HIS B 1 34 ? -17.359 -10.625 15.766 1 95.25 34 HIS B N 1
ATOM 1574 C CA . HIS B 1 34 ? -17.906 -10.281 14.453 1 95.25 34 HIS B CA 1
ATOM 1575 C C . HIS B 1 34 ? -18.016 -8.773 14.281 1 95.25 34 HIS B C 1
ATOM 1577 O O . HIS B 1 34 ? -19.031 -8.273 13.789 1 95.25 34 HIS B O 1
ATOM 1583 N N . ILE B 1 35 ? -17 -8.164 14.828 1 94.94 35 ILE B N 1
ATOM 1584 C CA . ILE B 1 35 ? -16.922 -6.719 14.672 1 94.94 35 ILE B CA 1
ATOM 1585 C C . ILE B 1 35 ? -16.094 -6.375 13.438 1 94.94 35 ILE B C 1
ATOM 1587 O O . ILE B 1 35 ? -14.922 -6.742 13.336 1 94.94 35 ILE B O 1
ATOM 1591 N N . ASN B 1 36 ? -16.719 -5.719 12.508 1 93.94 36 ASN B N 1
ATOM 1592 C CA . ASN B 1 36 ? -16.047 -5.18 11.328 1 93.94 36 ASN B CA 1
ATOM 1593 C C . ASN B 1 36 ? -16.453 -3.73 11.07 1 93.94 36 ASN B C 1
ATOM 1595 O O . ASN B 1 36 ? -17.484 -3.465 10.445 1 93.94 36 ASN B O 1
ATOM 1599 N N . PRO B 1 37 ? -15.555 -2.846 11.469 1 94.56 37 PRO B N 1
ATOM 1600 C CA . PRO B 1 37 ? -15.938 -1.437 11.352 1 94.56 37 PRO B CA 1
ATOM 1601 C C . PRO B 1 37 ? -16.266 -1.033 9.914 1 94.56 37 PRO B C 1
ATOM 1603 O O . PRO B 1 37 ? -15.641 -1.512 8.969 1 94.56 37 PRO B O 1
ATOM 1606 N N . VAL B 1 38 ? -17.219 -0.162 9.805 1 95 38 VAL B N 1
ATOM 1607 C CA . VAL B 1 38 ? -17.578 0.378 8.492 1 95 38 VAL B CA 1
ATOM 1608 C C . VAL B 1 38 ? -16.672 1.554 8.148 1 95 38 VAL B C 1
ATOM 1610 O O . VAL B 1 38 ? -16.672 2.576 8.844 1 95 38 VAL B O 1
ATOM 1613 N N . ILE B 1 39 ? -15.859 1.39 7.172 1 97.88 39 ILE B N 1
ATOM 1614 C CA . ILE B 1 39 ? -14.945 2.428 6.691 1 97.88 39 ILE B CA 1
ATOM 1615 C C . ILE B 1 39 ? -15.375 2.883 5.301 1 97.88 39 ILE B C 1
ATOM 1617 O O . ILE B 1 39 ? -15.562 2.059 4.402 1 97.88 39 ILE B O 1
ATOM 1621 N N . LYS B 1 40 ? -15.5 4.18 5.148 1 97.69 40 LYS B N 1
ATOM 1622 C CA . LYS B 1 40 ? -16.016 4.691 3.881 1 97.69 40 LYS B CA 1
ATOM 1623 C C . LYS B 1 40 ? -14.906 5.379 3.084 1 97.69 40 LYS B C 1
ATOM 1625 O O . LYS B 1 40 ? -14.07 6.082 3.65 1 97.69 40 LYS B O 1
ATOM 1630 N N . ARG B 1 41 ? -15 5.18 1.776 1 98.31 41 ARG B N 1
ATOM 1631 C CA . ARG B 1 41 ? -14.125 5.898 0.856 1 98.31 41 ARG B CA 1
ATOM 1632 C C . ARG B 1 41 ? -14.273 7.406 1.016 1 98.31 41 ARG B C 1
ATOM 1634 O O . ARG B 1 41 ? -15.391 7.906 1.194 1 98.31 41 ARG B O 1
ATOM 1641 N N . GLY B 1 42 ? -13.102 8.055 0.928 1 98.38 42 GLY B N 1
ATOM 1642 C CA . GLY B 1 42 ? -13.125 9.508 1.074 1 98.38 42 GLY B CA 1
ATOM 1643 C C . GLY B 1 42 ? -12.984 9.961 2.514 1 98.38 42 GLY B C 1
ATOM 1644 O O . GLY B 1 42 ? -12.797 11.148 2.779 1 98.38 42 GLY B O 1
ATOM 1645 N N . GLY B 1 43 ? -13.102 9.031 3.455 1 98.62 43 GLY B N 1
ATOM 1646 C CA . GLY B 1 43 ? -12.867 9.344 4.855 1 98.62 43 GLY B CA 1
ATOM 1647 C C . GLY B 1 43 ? -11.398 9.516 5.188 1 98.62 43 GLY B C 1
ATOM 1648 O O . GLY B 1 43 ? -10.547 8.812 4.645 1 98.62 43 GLY B O 1
ATOM 1649 N N . VAL B 1 44 ? -11.156 10.5 6.043 1 98.88 44 VAL B N 1
ATOM 1650 C CA . VAL B 1 44 ? -9.828 10.672 6.621 1 98.88 44 VAL B CA 1
ATOM 1651 C C . VAL B 1 44 ? -9.828 10.188 8.07 1 98.88 44 VAL B C 1
ATOM 1653 O O . VAL B 1 44 ? -10.672 10.602 8.867 1 98.88 44 VAL B O 1
ATOM 1656 N N . PHE B 1 45 ? -8.93 9.297 8.375 1 98.88 45 PHE B N 1
ATOM 1657 C CA . PHE B 1 45 ? -8.812 8.68 9.695 1 98.88 45 PHE B CA 1
ATOM 1658 C C . PHE B 1 45 ? -7.383 8.766 10.211 1 98.88 45 PHE B C 1
ATOM 1660 O O . PHE B 1 45 ? -6.434 8.773 9.422 1 98.88 45 PHE B O 1
ATOM 1667 N N . ASN B 1 46 ? -7.223 8.852 11.508 1 98.62 46 ASN B N 1
ATOM 1668 C CA . ASN B 1 46 ? -5.91 8.531 12.062 1 98.62 46 ASN B CA 1
ATOM 1669 C C . ASN B 1 46 ? -5.625 7.035 12.016 1 98.62 46 ASN B C 1
ATOM 1671 O O . ASN B 1 46 ? -6.445 6.23 12.453 1 98.62 46 ASN B O 1
ATOM 1675 N N . ILE B 1 47 ? -4.5 6.738 11.406 1 98.81 47 ILE B N 1
ATOM 1676 C CA . ILE B 1 47 ? -4.156 5.332 11.242 1 98.81 47 ILE B CA 1
ATOM 1677 C C . ILE B 1 47 ? -2.752 5.078 11.789 1 98.81 47 ILE B C 1
ATOM 1679 O O . ILE B 1 47 ? -1.837 5.875 11.562 1 98.81 47 ILE B O 1
ATOM 1683 N N . GLU B 1 48 ? -2.561 3.984 12.523 1 98.75 48 GLU B N 1
ATOM 1684 C CA . GLU B 1 48 ? -1.251 3.594 13.039 1 98.75 48 GLU B CA 1
ATOM 1685 C C . GLU B 1 48 ? -0.433 2.873 11.969 1 98.75 48 GLU B C 1
ATOM 1687 O O . GLU B 1 48 ? -0.618 1.676 11.742 1 98.75 48 GLU B O 1
ATOM 1692 N N . LEU B 1 49 ? 0.534 3.553 11.477 1 98.62 49 LEU B N 1
ATOM 1693 C CA . LEU B 1 49 ? 1.302 2.977 10.375 1 98.62 49 LEU B CA 1
ATOM 1694 C C . LEU B 1 49 ? 2.549 2.27 10.898 1 98.62 49 LEU B C 1
ATOM 1696 O O . LEU B 1 49 ? 3.324 1.714 10.117 1 98.62 49 LEU B O 1
ATOM 1700 N N . GLY B 1 50 ? 2.73 2.299 12.188 1 98.12 50 GLY B N 1
ATOM 1701 C CA . GLY B 1 50 ? 3.863 1.601 12.773 1 98.12 50 GLY B CA 1
ATOM 1702 C C . GLY B 1 50 ? 5.031 2.516 13.086 1 98.12 50 GLY B C 1
ATOM 1703 O O . GLY B 1 50 ? 4.938 3.732 12.914 1 98.12 50 GLY B O 1
ATOM 1704 N N . MET B 1 51 ? 6.07 1.887 13.68 1 97.56 51 MET B N 1
ATOM 1705 C CA . MET B 1 51 ? 7.363 2.508 13.953 1 97.56 51 MET B CA 1
ATOM 1706 C C . MET B 1 51 ? 8.508 1.605 13.492 1 97.56 51 MET B C 1
ATOM 1708 O O . MET B 1 51 ? 8.398 0.38 13.562 1 97.56 51 MET B O 1
ATOM 1712 N N . GLY B 1 52 ? 9.547 2.248 13.086 1 97.62 52 GLY B N 1
ATOM 1713 C CA . GLY B 1 52 ? 10.688 1.459 12.641 1 97.62 52 GLY B CA 1
ATOM 1714 C C . GLY B 1 52 ? 10.438 0.73 11.336 1 97.62 52 GLY B C 1
ATOM 1715 O O . GLY B 1 52 ? 10.93 -0.383 11.141 1 97.62 52 GLY B O 1
ATOM 1716 N N . 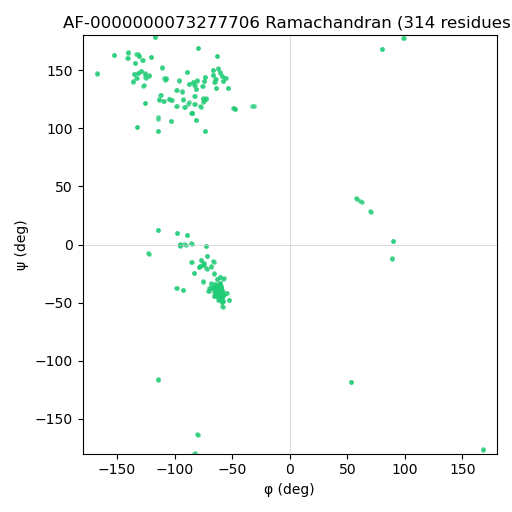ASN B 1 53 ? 9.602 1.295 10.516 1 97.75 53 ASN B N 1
ATOM 1717 C CA . ASN B 1 53 ? 9.375 0.699 9.203 1 97.75 53 ASN B CA 1
ATOM 1718 C C . ASN B 1 53 ? 10.648 0.711 8.359 1 97.75 53 ASN B C 1
ATOM 1720 O O . ASN B 1 53 ? 11.594 1.445 8.664 1 97.75 53 ASN B O 1
ATOM 1724 N N . LEU B 1 54 ? 10.688 -0.061 7.367 1 98 54 LEU B N 1
ATOM 1725 C CA . LEU B 1 54 ? 11.891 -0.213 6.547 1 98 54 LEU B CA 1
ATOM 1726 C C . LEU B 1 54 ? 12.086 1 5.641 1 98 54 LEU B C 1
ATOM 1728 O O . LEU B 1 54 ? 11.211 1.328 4.836 1 98 54 LEU B O 1
ATOM 1732 N N . GLY B 1 55 ? 13.219 1.604 5.785 1 96.19 55 GLY B N 1
ATOM 1733 C CA . GLY B 1 55 ? 13.656 2.646 4.871 1 96.19 55 GLY B CA 1
ATOM 1734 C C . GLY B 1 55 ? 12.641 3.762 4.707 1 96.19 55 GLY B C 1
ATOM 1735 O O . GLY B 1 55 ? 12.211 4.367 5.691 1 96.19 55 GLY B O 1
ATOM 1736 N N . GLY B 1 56 ? 12.188 3.926 3.52 1 95.81 56 GLY B N 1
ATOM 1737 C CA . GLY B 1 56 ? 11.312 5.039 3.188 1 95.81 56 GLY B CA 1
ATOM 1738 C C . GLY B 1 56 ? 9.852 4.762 3.479 1 95.81 56 GLY B C 1
ATOM 1739 O O . GLY B 1 56 ? 8.992 5.605 3.227 1 95.81 56 GLY B O 1
ATOM 1740 N N . GLU B 1 57 ? 9.453 3.623 3.998 1 97.62 57 GLU B N 1
ATOM 1741 C CA . GLU B 1 57 ? 8.07 3.326 4.336 1 97.62 57 GLU B CA 1
ATOM 1742 C C . GLU B 1 57 ? 7.566 4.23 5.457 1 97.62 57 GLU B C 1
ATOM 1744 O O . GLU B 1 57 ? 8.281 4.473 6.434 1 97.62 57 GLU B O 1
ATOM 1749 N N . LYS B 1 58 ? 6.328 4.68 5.328 1 96.44 58 LYS B N 1
ATOM 1750 C CA . LYS B 1 58 ? 5.805 5.688 6.242 1 96.44 58 LYS B CA 1
ATOM 1751 C C . LYS B 1 58 ? 5.516 5.086 7.617 1 96.44 58 LYS B C 1
ATOM 1753 O O . LYS B 1 58 ? 5.055 3.945 7.715 1 96.44 58 LYS B O 1
ATOM 1758 N N . ASN B 1 59 ? 5.758 5.887 8.672 1 95.94 59 ASN B N 1
ATOM 1759 C CA . ASN B 1 59 ? 5.602 5.535 10.078 1 95.94 59 ASN B CA 1
ATOM 1760 C C . ASN B 1 59 ? 4.543 6.398 10.758 1 95.94 59 ASN B C 1
ATOM 1762 O O . ASN B 1 59 ? 3.848 7.168 10.094 1 95.94 59 ASN B O 1
ATOM 1766 N N . LYS B 1 60 ? 4.32 6.113 12.039 1 96.62 60 LYS B N 1
ATOM 1767 C CA . LYS B 1 60 ? 3.594 6.934 13 1 96.62 60 LYS B CA 1
ATOM 1768 C C . LYS B 1 60 ? 2.086 6.762 12.844 1 96.62 60 LYS B C 1
ATOM 1770 O O . LYS B 1 60 ? 1.627 6.031 11.969 1 96.62 60 LYS B O 1
ATOM 1775 N N . LYS B 1 61 ? 1.425 7.27 13.82 1 97.75 61 LYS B N 1
ATOM 1776 C CA . LYS B 1 61 ? -0.009 7.52 13.711 1 97.75 61 LYS B CA 1
ATOM 1777 C C . LYS B 1 61 ? -0.281 8.844 13 1 97.75 61 LYS B C 1
ATOM 1779 O O . LYS B 1 61 ? 0.175 9.898 13.453 1 97.75 61 LYS B O 1
ATOM 1784 N N . ARG B 1 62 ? -0.986 8.766 11.914 1 97.88 62 ARG B N 1
ATOM 1785 C CA . ARG B 1 62 ? -1.193 10 11.164 1 97.88 62 ARG B CA 1
ATOM 1786 C C . ARG B 1 62 ? -2.496 9.938 10.367 1 97.88 62 ARG B C 1
ATOM 1788 O O . ARG B 1 62 ? -3.055 8.859 10.164 1 97.88 62 ARG B O 1
ATOM 1795 N N . PRO B 1 63 ? -2.986 11.078 9.922 1 98.5 63 PRO B N 1
ATOM 1796 C CA . PRO B 1 63 ? -4.164 11.078 9.047 1 98.5 63 PRO B CA 1
ATOM 1797 C C . PRO B 1 63 ? -3.906 10.391 7.707 1 98.5 63 PRO B C 1
ATOM 1799 O O . PRO B 1 63 ? -2.855 10.602 7.098 1 98.5 63 PRO B O 1
ATOM 1802 N N . CYS B 1 64 ? -4.801 9.586 7.32 1 98.88 64 CYS B N 1
ATOM 1803 C CA . CYS B 1 64 ? -4.762 8.906 6.035 1 98.88 64 CYS B CA 1
ATOM 1804 C C . CYS B 1 64 ? -6.109 9 5.328 1 98.88 64 CYS B C 1
ATOM 1806 O O . CYS B 1 64 ? -7.16 8.945 5.973 1 98.88 64 CYS B O 1
ATOM 1808 N N . LEU B 1 65 ? -6.016 9.125 4.086 1 98.88 65 LEU B N 1
ATOM 1809 C CA . LEU B 1 65 ? -7.207 9.148 3.244 1 98.88 65 LEU B CA 1
ATOM 1810 C C . LEU B 1 65 ? -7.551 7.75 2.744 1 98.88 65 LEU B C 1
ATOM 1812 O O .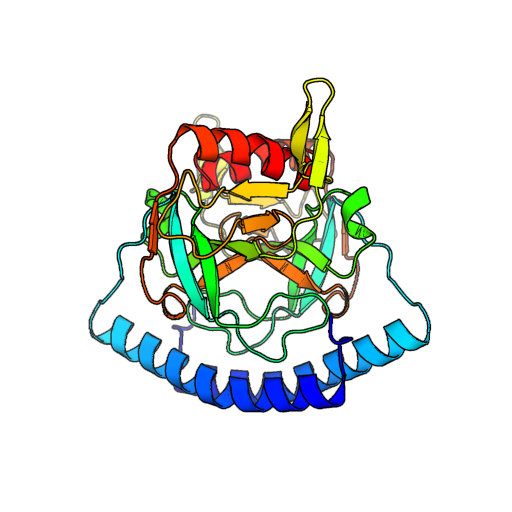 LEU B 1 65 ? -6.715 7.086 2.125 1 98.88 65 LEU B O 1
ATOM 1816 N N . VAL B 1 66 ? -8.781 7.297 3.006 1 98.81 66 VAL B N 1
ATOM 1817 C CA . VAL B 1 66 ? -9.242 6.012 2.494 1 98.81 66 VAL B CA 1
ATOM 1818 C C . VAL B 1 66 ? -9.727 6.172 1.053 1 98.81 66 VAL B C 1
ATOM 1820 O O . VAL B 1 66 ? -10.609 6.988 0.773 1 98.81 66 VAL B O 1
ATOM 1823 N N . ILE B 1 67 ? -9.148 5.277 0.162 1 98.44 67 ILE B N 1
ATOM 1824 C CA . ILE B 1 67 ? -9.508 5.508 -1.234 1 98.44 67 ILE B CA 1
ATOM 1825 C C . ILE B 1 67 ? -10.148 4.246 -1.816 1 98.44 67 ILE B C 1
ATOM 1827 O O . ILE B 1 67 ? -10.594 4.246 -2.965 1 98.44 67 ILE B O 1
ATOM 1831 N N . THR B 1 68 ? -10.156 3.154 -1.13 1 98.06 68 THR B N 1
ATOM 1832 C CA . THR B 1 68 ? -10.758 1.917 -1.612 1 98.06 68 THR B CA 1
ATOM 1833 C C . THR B 1 68 ? -12.266 2.082 -1.785 1 98.06 68 THR B C 1
ATOM 1835 O O . THR B 1 68 ? -12.922 2.74 -0.975 1 98.06 68 THR B O 1
ATOM 1838 N N . ARG B 1 69 ? -12.75 1.472 -2.812 1 97.44 69 ARG B N 1
ATOM 1839 C CA . ARG B 1 69 ? -14.188 1.532 -3.041 1 97.44 69 ARG B CA 1
ATOM 1840 C C . ARG B 1 69 ? -14.953 0.892 -1.888 1 97.44 69 ARG B C 1
ATOM 1842 O O . ARG B 1 69 ? -14.523 -0.125 -1.339 1 97.44 69 ARG B O 1
ATOM 1849 N N . ASN B 1 70 ? -16.172 1.382 -1.676 1 97.38 70 ASN B N 1
ATOM 1850 C CA . ASN B 1 70 ? -16.938 0.993 -0.496 1 97.38 70 ASN B CA 1
ATOM 1851 C C . ASN B 1 70 ? -17.25 -0.499 -0.502 1 97.38 70 ASN B C 1
ATOM 1853 O O . ASN B 1 70 ? -17.25 -1.144 0.547 1 97.38 70 ASN B O 1
ATOM 1857 N N . GLU B 1 71 ? -17.562 -1.056 -1.623 1 96.38 71 GLU B N 1
ATOM 1858 C CA . GLU B 1 71 ? -17.906 -2.473 -1.716 1 96.38 71 GLU B CA 1
ATOM 1859 C C . GLU B 1 71 ? -16.75 -3.348 -1.232 1 96.38 71 GLU B C 1
ATOM 1861 O O . GLU B 1 71 ? -16.969 -4.395 -0.621 1 96.38 71 GLU B O 1
ATOM 1866 N N . LEU B 1 72 ? -15.516 -2.928 -1.51 1 96.5 72 LEU B N 1
ATOM 1867 C CA . LEU B 1 72 ? -14.344 -3.689 -1.087 1 96.5 72 LEU B CA 1
ATOM 1868 C C . LEU B 1 72 ? -14.047 -3.453 0.391 1 96.5 72 LEU B C 1
ATOM 1870 O O . LEU B 1 72 ? -13.336 -4.238 1.02 1 96.5 72 LEU B O 1
ATOM 1874 N N . ASN B 1 73 ? -14.555 -2.391 0.971 1 96.94 73 ASN B N 1
ATOM 1875 C CA . ASN B 1 73 ? -14.312 -2.039 2.367 1 96.94 73 ASN B CA 1
ATOM 1876 C C . ASN B 1 73 ? -15.062 -2.973 3.314 1 96.94 73 ASN B C 1
ATOM 1878 O O . ASN B 1 73 ? -14.914 -2.875 4.535 1 96.94 73 ASN B O 1
ATOM 1882 N N . ASN B 1 74 ? -15.812 -3.908 2.811 1 95.69 74 ASN B N 1
ATOM 1883 C CA . ASN B 1 74 ? -16.469 -4.914 3.641 1 95.69 74 ASN B CA 1
ATOM 1884 C C . ASN B 1 74 ? -15.477 -5.965 4.133 1 95.69 74 ASN B C 1
ATOM 1886 O O . ASN B 1 74 ? -15.773 -6.719 5.062 1 95.69 74 ASN B O 1
ATOM 1890 N N . GLY B 1 75 ? -14.359 -6.043 3.514 1 95.94 75 GLY B N 1
ATOM 1891 C CA . GLY B 1 75 ? -13.32 -6.977 3.922 1 95.94 75 GLY B CA 1
ATOM 1892 C C . GLY B 1 75 ? -12.508 -6.492 5.109 1 95.94 75 GLY B C 1
ATOM 1893 O O . GLY B 1 75 ? -12.945 -5.594 5.836 1 95.94 75 GLY B O 1
ATOM 1894 N N . ASP B 1 76 ? -11.398 -7.094 5.312 1 96.5 76 ASP B N 1
ATOM 1895 C CA . ASP B 1 76 ? -10.57 -6.844 6.488 1 96.5 76 ASP B CA 1
ATOM 1896 C C . ASP B 1 76 ? -9.695 -5.609 6.289 1 96.5 76 ASP B C 1
ATOM 1898 O O . ASP B 1 76 ? -9.258 -4.988 7.262 1 96.5 76 ASP B O 1
ATOM 1902 N N . THR B 1 77 ? -9.43 -5.281 5.012 1 98.12 77 THR B N 1
ATOM 1903 C CA . THR B 1 77 ? -8.445 -4.242 4.723 1 98.12 77 THR B CA 1
ATOM 1904 C C . THR B 1 77 ? -9.078 -3.102 3.934 1 98.12 77 THR B C 1
ATOM 1906 O O . THR B 1 77 ? -10.172 -3.252 3.383 1 98.12 77 THR B O 1
ATOM 1909 N N . VAL B 1 78 ? -8.406 -1.993 3.963 1 98.75 78 VAL B N 1
ATOM 1910 C CA . VAL B 1 78 ? -8.695 -0.848 3.104 1 98.75 78 VAL B CA 1
ATOM 1911 C C . VAL B 1 78 ? -7.395 -0.307 2.514 1 98.75 78 VAL B C 1
ATOM 1913 O O . VAL B 1 78 ? -6.312 -0.551 3.055 1 98.75 78 VAL B O 1
ATOM 1916 N N . VAL B 1 79 ? -7.516 0.366 1.406 1 98.81 79 VAL B N 1
ATOM 1917 C CA . VAL B 1 79 ? -6.363 1.048 0.821 1 98.81 79 VAL B CA 1
ATOM 1918 C C . VAL B 1 79 ? -6.395 2.527 1.198 1 98.81 79 VAL B C 1
ATOM 1920 O O . VAL B 1 79 ? -7.434 3.182 1.09 1 98.81 79 VAL B O 1
ATOM 1923 N N . ILE B 1 80 ? -5.219 3.01 1.648 1 98.94 80 ILE B N 1
ATOM 1924 C CA . ILE B 1 80 ? -5.137 4.383 2.133 1 98.94 80 ILE B CA 1
ATOM 1925 C C . ILE B 1 80 ? -3.949 5.09 1.486 1 98.94 80 ILE B C 1
ATOM 1927 O O . ILE B 1 80 ? -3.07 4.441 0.912 1 98.94 80 ILE B O 1
ATOM 1931 N N . ILE B 1 81 ? -3.969 6.379 1.543 1 98.81 81 ILE B N 1
ATOM 1932 C CA . ILE B 1 81 ? -2.809 7.219 1.264 1 98.81 81 ILE B CA 1
ATOM 1933 C C . ILE B 1 81 ? -2.555 8.156 2.443 1 98.81 81 ILE B C 1
ATOM 1935 O O . ILE B 1 81 ? -3.414 8.961 2.799 1 98.81 81 ILE B O 1
ATOM 1939 N N . PRO B 1 82 ? -1.386 8.102 3.045 1 98.38 82 PRO B N 1
ATOM 1940 C CA . PRO B 1 82 ? -1.074 8.961 4.188 1 98.38 82 PRO B CA 1
ATOM 1941 C C . PRO B 1 82 ? -0.998 10.438 3.812 1 98.38 82 PRO B C 1
ATOM 1943 O O . PRO B 1 82 ? -0.616 10.773 2.688 1 98.38 82 PRO B O 1
ATOM 1946 N N . LEU B 1 83 ? -1.332 11.234 4.758 1 97.62 83 LEU B N 1
ATOM 1947 C CA . LEU B 1 83 ? -1.152 12.672 4.621 1 97.62 83 LEU B CA 1
ATOM 1948 C C . LEU B 1 83 ? 0.152 13.117 5.27 1 97.62 83 LEU B C 1
ATOM 1950 O O . LEU B 1 83 ? 0.54 12.602 6.32 1 97.62 83 LEU B O 1
ATOM 1954 N N . SER B 1 84 ? 0.76 14.031 4.609 1 94.5 84 SER B N 1
ATOM 1955 C CA . SER B 1 84 ? 1.994 14.609 5.133 1 94.5 84 SER B CA 1
ATOM 1956 C C . SER B 1 84 ? 1.901 16.125 5.211 1 94.5 84 SER B C 1
ATOM 1958 O O . SER B 1 84 ? 1.277 16.766 4.359 1 94.5 84 SER B O 1
ATOM 1960 N N . THR B 1 85 ? 2.494 16.688 6.23 1 93.06 85 THR B N 1
ATOM 1961 C CA . THR B 1 85 ? 2.572 18.156 6.312 1 93.06 85 THR B CA 1
ATOM 1962 C C . THR B 1 85 ? 3.781 18.672 5.543 1 93.06 85 THR B C 1
ATOM 1964 O O . THR B 1 85 ? 3.932 19.875 5.359 1 93.06 85 THR B O 1
ATOM 1967 N N . LYS B 1 86 ? 4.668 17.781 5.223 1 85.94 86 LYS B N 1
ATOM 1968 C CA . LYS B 1 86 ? 5.781 18.172 4.363 1 85.94 86 LYS B CA 1
ATOM 1969 C C . LYS B 1 86 ? 5.32 18.359 2.92 1 85.94 86 LYS B C 1
ATOM 1971 O O . LYS B 1 86 ? 5.254 17.406 2.15 1 85.94 86 LYS B O 1
ATOM 1976 N N . LEU B 1 87 ? 5.07 19.594 2.578 1 84.12 87 LEU B N 1
ATOM 1977 C CA . LEU B 1 87 ? 4.465 19.953 1.303 1 84.12 87 LEU B CA 1
ATOM 1978 C C . LEU B 1 87 ? 5.445 20.75 0.448 1 84.12 87 LEU B C 1
ATOM 1980 O O . LEU B 1 87 ? 5.941 21.797 0.875 1 84.12 87 LEU B O 1
ATOM 1984 N N . LYS B 1 88 ? 5.922 20.156 -0.59 1 89.62 88 LYS B N 1
ATOM 1985 C CA . LYS B 1 88 ? 6.621 20.953 -1.599 1 89.62 88 LYS B CA 1
ATOM 1986 C C . LYS B 1 88 ? 5.648 21.5 -2.635 1 89.62 88 LYS B C 1
ATOM 1988 O O . LYS B 1 88 ? 4.879 20.75 -3.238 1 89.62 88 LYS B O 1
ATOM 1993 N N . SER B 1 89 ? 5.641 22.766 -2.725 1 91.75 89 SER B N 1
ATOM 1994 C CA . SER B 1 89 ? 4.668 23.391 -3.611 1 91.75 89 SER B CA 1
ATOM 1995 C C . SER B 1 89 ? 5.332 24.422 -4.512 1 91.75 89 SER B C 1
ATOM 1997 O O . SER B 1 89 ? 6.504 24.75 -4.328 1 91.75 89 SER B O 1
ATOM 1999 N N . LYS B 1 90 ? 4.637 24.75 -5.496 1 92.5 90 LYS B N 1
ATOM 2000 C CA . LYS B 1 90 ? 5.012 25.812 -6.418 1 92.5 90 LYS B CA 1
ATOM 2001 C C . LYS B 1 90 ? 3.799 26.641 -6.828 1 92.5 90 LYS B C 1
ATOM 2003 O O . LYS B 1 90 ? 2.662 26.281 -6.504 1 92.5 90 LYS B O 1
ATOM 2008 N N . LYS B 1 91 ? 4.043 27.766 -7.395 1 92.19 91 LYS B N 1
ATOM 2009 C CA . LYS B 1 91 ? 2.967 28.578 -7.93 1 92.19 91 LYS B CA 1
ATOM 2010 C C . LYS B 1 91 ? 2.74 28.297 -9.414 1 92.19 91 LYS B C 1
ATOM 2012 O O . LYS B 1 91 ? 3.697 28.141 -10.172 1 92.19 91 LYS B O 1
ATOM 2017 N N . ASP B 1 92 ? 1.488 28.109 -9.68 1 88.69 92 ASP B N 1
ATOM 2018 C CA . ASP B 1 92 ? 1.205 27.906 -11.102 1 88.69 92 ASP B CA 1
ATOM 2019 C C . ASP B 1 92 ? 1.093 29.234 -11.836 1 88.69 92 ASP B C 1
ATOM 2021 O O . ASP B 1 92 ? 1.412 30.281 -11.273 1 88.69 92 ASP B O 1
ATOM 2025 N N . SER B 1 93 ? 0.834 29.234 -13.141 1 91.94 93 SER B N 1
ATOM 2026 C CA . SER B 1 93 ? 0.822 30.406 -14 1 91.94 93 SER B CA 1
ATOM 2027 C C . SER B 1 93 ? -0.17 31.453 -13.492 1 91.94 93 SER B C 1
ATOM 2029 O O . SER B 1 93 ? 0.001 32.656 -13.734 1 91.94 93 SER B O 1
ATOM 2031 N N . ALA B 1 94 ? -1.198 31.031 -12.828 1 92.62 94 ALA B N 1
ATOM 2032 C CA . ALA B 1 94 ? -2.236 31.922 -12.32 1 92.62 94 ALA B CA 1
ATOM 2033 C C . ALA B 1 94 ? -1.92 32.375 -10.898 1 92.62 94 ALA B C 1
ATOM 2035 O O . ALA B 1 94 ? -2.742 33.031 -10.25 1 92.62 94 ALA B O 1
ATOM 2036 N N . GLY B 1 95 ? -0.822 31.906 -10.422 1 90.06 95 GLY B N 1
ATOM 2037 C CA . GLY B 1 95 ? -0.397 32.344 -9.102 1 90.06 95 GLY B CA 1
ATOM 2038 C C . GLY B 1 95 ? -0.94 31.453 -7.988 1 90.06 95 GLY B C 1
ATOM 2039 O O . GLY B 1 95 ? -0.725 31.734 -6.805 1 90.06 95 GLY B O 1
ATOM 2040 N N . LYS B 1 96 ? -1.593 30.469 -8.383 1 88.12 96 LYS B N 1
ATOM 2041 C CA . LYS B 1 96 ? -2.168 29.562 -7.383 1 88.12 96 LYS B CA 1
ATOM 2042 C C . LYS B 1 96 ? -1.125 28.578 -6.863 1 88.12 96 LYS B C 1
ATOM 2044 O O . LYS B 1 96 ? -0.328 28.047 -7.641 1 88.12 96 LYS B O 1
ATOM 2049 N N . ILE B 1 97 ? -1.148 28.281 -5.598 1 89.38 97 ILE B N 1
ATOM 2050 C CA . ILE B 1 97 ? -0.212 27.344 -4.988 1 89.38 97 ILE B CA 1
ATOM 2051 C C . ILE B 1 97 ? -0.632 25.906 -5.312 1 89.38 97 ILE B C 1
ATOM 2053 O O . ILE B 1 97 ? -1.741 25.484 -4.973 1 89.38 97 ILE B O 1
ATOM 2057 N N . VAL B 1 98 ? 0.283 25.25 -5.98 1 90.62 98 VAL B N 1
ATOM 2058 C CA . VAL B 1 98 ? 0.009 23.875 -6.387 1 90.62 98 VAL B CA 1
ATOM 2059 C C . VAL B 1 98 ? 1.153 22.969 -5.941 1 90.62 98 VAL B C 1
ATOM 2061 O O . VAL B 1 98 ? 2.252 23.453 -5.648 1 90.62 98 VAL B O 1
ATOM 2064 N N . PRO B 1 99 ? 0.888 21.672 -5.84 1 94.31 99 PRO B N 1
ATOM 2065 C CA . PRO B 1 99 ? 1.994 20.781 -5.477 1 94.31 99 PRO B CA 1
ATOM 2066 C C . PRO B 1 99 ? 3.133 20.812 -6.496 1 94.31 99 PRO B C 1
ATOM 2068 O O . PRO B 1 99 ? 2.887 20.969 -7.695 1 94.31 99 PRO B O 1
ATOM 2071 N N . MET B 1 100 ? 4.305 20.641 -6.027 1 94.94 100 MET B N 1
ATOM 2072 C CA . MET B 1 100 ? 5.48 20.562 -6.891 1 94.94 100 MET B CA 1
ATOM 2073 C C . MET B 1 100 ? 5.422 19.328 -7.781 1 94.94 100 MET B C 1
ATOM 2075 O O . MET B 1 100 ? 5.82 19.375 -8.945 1 94.94 100 MET B O 1
ATOM 2079 N N . TYR B 1 101 ? 4.949 18.266 -7.242 1 95.19 101 TYR B N 1
ATOM 2080 C CA . TYR B 1 101 ? 4.953 16.984 -7.93 1 95.19 101 TYR B CA 1
ATOM 2081 C C . TYR B 1 101 ? 3.549 16.594 -8.375 1 95.19 101 TYR B C 1
ATOM 2083 O O . TYR B 1 101 ? 2.584 16.766 -7.629 1 95.19 101 TYR B O 1
ATOM 2091 N N . LYS B 1 102 ? 3.438 16 -9.531 1 95.31 102 LYS B N 1
ATOM 2092 C CA . LYS B 1 102 ? 2.148 15.711 -10.148 1 95.31 102 LYS B CA 1
ATOM 2093 C C . LYS B 1 102 ? 1.446 14.562 -9.43 1 95.31 102 LYS B C 1
ATOM 2095 O O . LYS B 1 102 ? 0.237 14.375 -9.586 1 95.31 102 LYS B O 1
ATOM 2100 N N . ASN B 1 103 ? 2.197 13.742 -8.688 1 96.81 103 ASN B N 1
ATOM 2101 C CA . ASN B 1 103 ? 1.605 12.641 -7.93 1 96.81 103 ASN B CA 1
ATOM 2102 C C . ASN B 1 103 ? 1.186 13.086 -6.531 1 96.81 103 ASN B C 1
ATOM 2104 O O . ASN B 1 103 ? 0.833 12.25 -5.691 1 96.81 103 ASN B O 1
ATOM 2108 N N . HIS B 1 104 ? 1.241 14.336 -6.234 1 97.31 104 HIS B N 1
ATOM 2109 C CA . HIS B 1 104 ? 0.834 14.898 -4.953 1 97.31 104 HIS B CA 1
ATOM 2110 C C . HIS B 1 104 ? -0.433 15.734 -5.094 1 97.31 104 HIS B C 1
ATOM 2112 O O . HIS B 1 104 ? -0.7 16.297 -6.164 1 97.31 104 HIS B O 1
ATOM 2118 N N . MET B 1 105 ? -1.129 15.781 -4.039 1 96.88 105 MET B N 1
ATOM 2119 C CA . MET B 1 105 ? -2.307 16.641 -3.916 1 96.88 105 MET B CA 1
ATOM 2120 C C . MET B 1 105 ? -2.324 17.344 -2.566 1 96.88 105 MET B C 1
ATOM 2122 O O . MET B 1 105 ? -2.008 16.75 -1.539 1 96.88 105 MET B O 1
ATOM 2126 N N . ILE B 1 106 ? -2.742 18.609 -2.6 1 96.31 106 ILE B N 1
ATOM 2127 C CA . ILE B 1 106 ? -2.787 19.375 -1.36 1 96.31 106 ILE B CA 1
ATOM 2128 C C . ILE B 1 106 ? -4.227 19.469 -0.863 1 96.31 106 ILE B C 1
ATOM 2130 O O . ILE B 1 106 ? -5.133 19.812 -1.624 1 96.31 106 ILE B O 1
ATOM 2134 N N . LEU B 1 107 ? -4.441 19.062 0.319 1 97.19 107 LEU B N 1
ATOM 2135 C CA . LEU B 1 107 ? -5.672 19.344 1.047 1 97.19 107 LEU B CA 1
ATOM 2136 C C . LEU B 1 107 ? -5.496 20.531 1.991 1 97.19 107 LEU B C 1
ATOM 2138 O O . LEU B 1 107 ? -4.734 20.438 2.959 1 97.19 107 LEU B O 1
ATOM 2142 N N . ARG B 1 108 ? -6.262 21.547 1.771 1 96.12 108 ARG B N 1
ATOM 2143 C CA . ARG B 1 108 ? -6.082 22.781 2.527 1 96.12 108 ARG B CA 1
ATOM 2144 C C . ARG B 1 108 ? -6.879 22.75 3.826 1 96.12 108 ARG B C 1
ATOM 2146 O O . ARG B 1 108 ? -8.055 22.359 3.832 1 96.12 108 ARG B O 1
ATOM 2153 N N . LYS B 1 109 ? -6.25 23.219 4.828 1 96.75 109 LYS B N 1
ATOM 2154 C CA . LYS B 1 109 ? -6.926 23.344 6.117 1 96.75 109 LYS B CA 1
ATOM 2155 C C . LYS B 1 109 ? -8.125 24.281 6.012 1 96.75 109 LYS B C 1
ATOM 2157 O O . LYS B 1 109 ? -9.141 24.078 6.68 1 96.75 109 LYS B O 1
ATOM 2162 N N . SER B 1 110 ? -8.055 25.297 5.176 1 96.75 110 SER B N 1
ATOM 2163 C CA . SER B 1 110 ? -9.133 26.25 4.996 1 96.75 110 SER B CA 1
ATOM 2164 C C . SER B 1 110 ? -10.391 25.578 4.449 1 96.75 110 SER B C 1
ATOM 2166 O O . SER B 1 110 ? -11.508 26.031 4.727 1 96.75 110 SER B O 1
ATOM 2168 N N . LYS B 1 111 ? -10.203 24.578 3.73 1 97.62 111 LYS B N 1
ATOM 2169 C CA . LYS B 1 111 ? -11.336 23.844 3.166 1 97.62 111 LYS B CA 1
ATOM 2170 C C . LYS B 1 111 ? -11.758 22.688 4.078 1 97.62 111 LYS B C 1
ATOM 2172 O O . LYS B 1 111 ? -12.945 22.406 4.215 1 97.62 111 LYS B O 1
ATOM 2177 N N . TYR B 1 112 ? -10.797 22.062 4.629 1 98.31 112 TYR B N 1
ATOM 2178 C CA . TYR B 1 112 ? -11.039 20.938 5.531 1 98.31 112 TYR B CA 1
ATOM 2179 C C . TYR B 1 112 ? -10.594 21.281 6.949 1 98.31 112 TYR B C 1
ATOM 2181 O O . TYR B 1 112 ? -9.477 20.969 7.352 1 98.31 112 TYR B O 1
ATOM 2189 N N . SER B 1 113 ? -11.508 21.688 7.773 1 97.94 113 SER B N 1
ATOM 2190 C CA . SER B 1 113 ? -11.203 22.266 9.07 1 97.94 113 SER B CA 1
ATOM 2191 C C . SER B 1 113 ? -10.758 21.203 10.07 1 97.94 113 SER B C 1
ATOM 2193 O O . SER B 1 113 ? -10.188 21.516 11.117 1 97.94 113 SER B O 1
ATOM 2195 N N . PHE B 1 114 ? -11.031 19.953 9.727 1 98.19 114 PHE B N 1
ATOM 2196 C CA . PHE B 1 114 ? -10.641 18.891 10.633 1 98.19 114 PHE B CA 1
ATOM 2197 C C . PHE B 1 114 ? -9.141 18.625 10.539 1 98.19 114 PHE B C 1
ATOM 2199 O O . PHE B 1 114 ? -8.57 17.922 11.383 1 98.19 114 PHE B O 1
ATOM 2206 N N . LEU B 1 115 ? -8.547 19.172 9.5 1 97.69 115 LEU B N 1
ATOM 2207 C CA . LEU B 1 115 ? -7.094 19.078 9.391 1 97.69 115 LEU B CA 1
ATOM 2208 C C . LEU B 1 115 ? -6.406 20.156 10.227 1 97.69 115 LEU B C 1
ATOM 2210 O O . LEU B 1 115 ? -6.816 21.312 10.203 1 97.69 115 LEU B O 1
ATOM 2214 N N . LYS B 1 116 ? -5.398 19.781 10.883 1 96.81 116 LYS B N 1
ATOM 2215 C CA . LYS B 1 116 ? -4.645 20.719 11.695 1 96.81 116 LYS B CA 1
ATOM 2216 C C . LYS B 1 116 ? -3.766 21.625 10.82 1 96.81 116 LYS B C 1
ATOM 2218 O O . LYS B 1 116 ? -3.508 22.766 11.172 1 96.81 116 LYS B O 1
ATOM 2223 N N . ASP B 1 117 ? -3.307 21.109 9.734 1 96 117 ASP B N 1
ATOM 2224 C CA . ASP B 1 117 ? -2.439 21.797 8.773 1 96 117 ASP B CA 1
ATOM 2225 C C . ASP B 1 117 ? -2.824 21.453 7.34 1 96 117 ASP B C 1
ATOM 2227 O O . ASP B 1 117 ? -3.533 20.469 7.102 1 96 117 ASP B O 1
ATOM 2231 N N . ASP B 1 118 ? -2.332 22.391 6.496 1 95.75 118 ASP B N 1
ATOM 2232 C CA . ASP B 1 118 ? -2.348 21.938 5.113 1 95.75 118 ASP B CA 1
ATOM 2233 C C . ASP B 1 118 ? -1.62 20.594 4.973 1 95.75 118 ASP B C 1
ATOM 2235 O O . ASP B 1 118 ? -0.572 20.391 5.586 1 95.75 118 ASP B O 1
ATOM 2239 N N . SER B 1 119 ? -2.307 19.734 4.227 1 96.81 119 SER B N 1
ATOM 2240 C CA . SER B 1 119 ? -1.796 18.375 4.156 1 96.81 119 SER B CA 1
ATOM 2241 C C . SER B 1 119 ? -1.586 17.938 2.711 1 96.81 119 SER B C 1
ATOM 2243 O O . SER B 1 119 ? -2.352 18.312 1.824 1 96.81 119 SER B O 1
ATOM 2245 N N . CYS B 1 120 ? -0.576 17.125 2.539 1 96.81 120 CYS B N 1
ATOM 2246 C CA . CYS B 1 120 ? -0.245 16.594 1.219 1 96.81 120 CYS B CA 1
ATOM 2247 C C . CYS B 1 120 ? -0.561 15.109 1.13 1 96.81 120 CYS B C 1
ATOM 2249 O O . CYS B 1 120 ? -0.099 14.32 1.958 1 96.81 120 CYS B O 1
ATOM 2251 N N . VAL B 1 121 ? -1.386 14.773 0.156 1 97.75 121 VAL B N 1
ATOM 2252 C CA . VAL B 1 121 ? -1.606 13.383 -0.205 1 97.75 121 VAL B CA 1
ATOM 2253 C C . VAL B 1 121 ? -0.523 12.922 -1.178 1 97.75 121 VAL B C 1
ATOM 2255 O O . VAL B 1 121 ? -0.458 13.398 -2.314 1 97.75 121 VAL B O 1
ATOM 2258 N N . LYS B 1 122 ? 0.305 12.039 -0.773 1 96.75 122 LYS B N 1
ATOM 2259 C CA . LYS B 1 122 ? 1.383 11.516 -1.608 1 96.75 122 LYS B CA 1
ATOM 2260 C C . LYS B 1 122 ? 1.042 10.125 -2.139 1 96.75 122 LYS B C 1
ATOM 2262 O O . LYS B 1 122 ? 1.146 9.133 -1.412 1 96.75 122 LYS B O 1
ATOM 2267 N N . CYS B 1 123 ? 0.735 10.031 -3.363 1 97.81 123 CYS B N 1
ATOM 2268 C CA . CYS B 1 123 ? 0.165 8.828 -3.947 1 97.81 123 CYS B CA 1
ATOM 2269 C C . CYS B 1 123 ? 1.17 7.68 -3.914 1 97.81 123 CYS B C 1
ATOM 2271 O O . CYS B 1 123 ? 0.783 6.512 -3.863 1 97.81 123 CYS B O 1
ATOM 2273 N N . GLU B 1 124 ? 2.49 7.977 -3.885 1 97 124 GLU B N 1
ATOM 2274 C CA . GLU B 1 124 ? 3.523 6.945 -3.848 1 97 124 GLU B CA 1
ATOM 2275 C C . GLU B 1 124 ? 3.564 6.254 -2.488 1 97 124 GLU B C 1
ATOM 2277 O O . GLU B 1 124 ? 4.203 5.211 -2.336 1 97 124 GLU B O 1
ATOM 2282 N N . ASP B 1 125 ? 2.846 6.816 -1.534 1 98 125 ASP B N 1
ATOM 2283 C CA . ASP B 1 125 ? 2.83 6.227 -0.198 1 98 125 ASP B CA 1
ATOM 2284 C C . ASP B 1 125 ? 1.59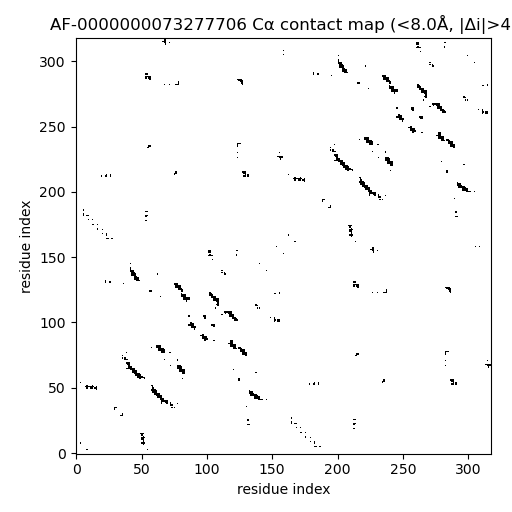7 5.348 0.001 1 98 125 ASP B C 1
ATOM 2286 O O . ASP B 1 125 ? 1.338 4.875 1.109 1 98 125 ASP B O 1
ATOM 2290 N N . ILE B 1 126 ? 0.844 5.066 -1.016 1 98.75 126 ILE B N 1
ATOM 2291 C CA . ILE B 1 126 ? -0.387 4.285 -1.005 1 98.75 126 ILE B CA 1
ATOM 2292 C C . ILE B 1 126 ? -0.122 2.912 -0.391 1 98.75 126 ILE B C 1
ATOM 2294 O O . ILE B 1 126 ? 0.918 2.301 -0.648 1 98.75 126 ILE B O 1
ATOM 2298 N N . ARG B 1 127 ? -1.11 2.41 0.364 1 98.69 127 ARG B N 1
ATOM 2299 C CA . ARG B 1 127 ? -0.904 1.062 0.885 1 98.69 127 ARG B CA 1
ATOM 2300 C C . ARG B 1 127 ? -2.197 0.493 1.458 1 98.69 127 ARG B C 1
ATOM 2302 O O . ARG B 1 127 ? -3.008 1.229 2.025 1 98.69 127 ARG B O 1
ATOM 2309 N N . ALA B 1 128 ? -2.34 -0.804 1.333 1 98.81 128 ALA B N 1
ATOM 2310 C CA . ALA B 1 128 ? -3.398 -1.544 2.018 1 98.81 128 ALA B CA 1
ATOM 2311 C C . ALA B 1 128 ? -3.072 -1.724 3.496 1 98.81 128 ALA B C 1
ATOM 2313 O O . ALA B 1 128 ? -1.935 -2.037 3.855 1 98.81 128 ALA B O 1
ATOM 2314 N N . VAL B 1 129 ? -4.055 -1.516 4.344 1 98.81 129 VAL B N 1
ATOM 2315 C CA . VAL B 1 129 ? -3.879 -1.748 5.773 1 98.81 129 VAL B CA 1
ATOM 2316 C C . VAL B 1 129 ? -5.09 -2.496 6.328 1 98.81 129 VAL B C 1
ATOM 2318 O O . VAL B 1 129 ? -6.203 -2.346 5.82 1 98.81 129 VAL B O 1
ATOM 2321 N N . ASP B 1 130 ? -4.832 -3.322 7.305 1 98.69 130 ASP B N 1
ATOM 2322 C CA . ASP B 1 130 ? -5.953 -3.906 8.031 1 98.69 130 ASP B CA 1
ATOM 2323 C C . ASP B 1 130 ? -6.715 -2.84 8.82 1 98.69 130 ASP B C 1
ATOM 2325 O O . ASP B 1 130 ? -6.105 -1.954 9.422 1 98.69 130 ASP B O 1
ATOM 2329 N N . LYS B 1 131 ? -7.98 -3.016 8.922 1 98.56 131 LYS B N 1
ATOM 2330 C CA . LYS B 1 131 ? -8.844 -2.035 9.578 1 98.56 131 LYS B CA 1
ATOM 2331 C C . LYS B 1 131 ? -8.531 -1.94 11.062 1 98.56 131 LYS B C 1
ATOM 2333 O O . LYS B 1 131 ? -8.898 -0.964 11.719 1 98.56 131 LYS B O 1
ATOM 2338 N N . VAL B 1 132 ? -7.828 -2.855 11.625 1 98.5 132 VAL B N 1
ATOM 2339 C CA . VAL B 1 132 ? -7.504 -2.854 13.047 1 98.5 132 VAL B CA 1
ATOM 2340 C C . VAL B 1 132 ? -6.555 -1.698 13.359 1 98.5 132 VAL B C 1
ATOM 2342 O O . VAL B 1 132 ? -6.402 -1.306 14.523 1 98.5 132 VAL B O 1
ATOM 2345 N N . ARG B 1 133 ? -5.879 -1.166 12.328 1 98.69 133 ARG B N 1
ATOM 2346 C CA . ARG B 1 133 ? -4.961 -0.046 12.492 1 98.69 133 ARG B CA 1
ATOM 2347 C C . ARG B 1 133 ? -5.719 1.271 12.625 1 98.69 133 ARG B C 1
ATOM 2349 O O . ARG B 1 133 ? -5.141 2.285 13.023 1 98.69 133 ARG B O 1
ATOM 2356 N N . ILE B 1 134 ? -6.965 1.313 12.219 1 98.69 134 ILE B N 1
ATOM 2357 C CA . ILE B 1 134 ? -7.707 2.555 12.039 1 98.69 134 ILE B CA 1
ATOM 2358 C C . ILE B 1 134 ? -8.234 3.041 13.383 1 98.69 134 ILE B C 1
ATOM 2360 O O . ILE B 1 134 ? -8.805 2.264 14.156 1 98.69 134 ILE B O 1
ATOM 2364 N N . LYS B 1 135 ? -8.062 4.301 13.648 1 97.94 135 LYS B N 1
ATOM 2365 C CA . LYS B 1 135 ? -8.508 4.93 14.891 1 97.94 135 LYS B CA 1
ATOM 2366 C C . LYS B 1 135 ? -9.609 5.953 14.625 1 97.94 135 LYS B C 1
ATOM 2368 O O . LYS B 1 135 ? -10.656 5.621 14.07 1 97.94 135 LYS B O 1
ATOM 2373 N N . GLU B 1 136 ? -9.383 7.188 14.883 1 97.44 136 GLU B N 1
ATOM 2374 C CA . GLU B 1 136 ? -10.469 8.156 14.867 1 97.44 136 GLU B CA 1
ATOM 2375 C C . GLU B 1 136 ? -10.734 8.664 13.445 1 97.44 136 GLU B C 1
ATOM 2377 O O . GLU B 1 136 ? -9.805 8.867 12.672 1 97.44 136 GLU B O 1
ATOM 2382 N N . HIS B 1 137 ? -12.039 8.805 13.156 1 98.62 137 HIS B N 1
ATOM 2383 C CA . HIS B 1 137 ? -12.469 9.516 11.953 1 98.62 137 HIS B CA 1
ATOM 2384 C C . HIS B 1 137 ? -12.32 11.023 12.133 1 98.62 137 HIS B C 1
ATOM 2386 O O . HIS B 1 137 ? -12.852 11.594 13.086 1 98.62 137 HIS B O 1
ATOM 2392 N N . LEU B 1 138 ? -11.648 11.602 11.25 1 98.62 138 LEU B N 1
ATOM 2393 C CA . LEU B 1 138 ? -11.391 13.031 11.359 1 98.62 138 LEU B CA 1
ATOM 2394 C C . LEU B 1 138 ? -12.359 13.828 10.484 1 98.62 138 LEU B C 1
ATOM 2396 O O . LEU B 1 138 ? -12.766 14.93 10.852 1 98.62 138 LEU B O 1
ATOM 2400 N N . GLY B 1 139 ? -12.688 13.32 9.312 1 98.62 139 GLY B N 1
ATOM 2401 C CA . GLY B 1 139 ? -13.562 13.977 8.352 1 98.62 139 GLY B CA 1
ATOM 2402 C C . GLY B 1 139 ? -13.539 13.312 6.988 1 98.62 139 GLY B C 1
ATOM 2403 O O . GLY B 1 139 ? -12.977 12.234 6.82 1 98.62 139 GLY B O 1
ATOM 2404 N N . ASN B 1 140 ? -14.289 13.945 6.047 1 98.56 140 ASN B N 1
ATOM 2405 C CA . ASN B 1 140 ? -14.383 13.445 4.684 1 98.56 140 ASN B CA 1
ATOM 2406 C C . ASN B 1 140 ? -13.922 14.484 3.666 1 98.56 140 ASN B C 1
ATOM 2408 O O . ASN B 1 140 ? -14.125 15.68 3.857 1 98.56 140 ASN B O 1
ATOM 2412 N N . ILE B 1 141 ? -13.328 13.953 2.645 1 98.06 141 ILE B N 1
ATOM 2413 C CA . ILE B 1 141 ? -12.992 14.812 1.519 1 98.06 141 ILE B CA 1
ATOM 2414 C C . ILE B 1 141 ? -14.156 14.844 0.528 1 98.06 141 ILE B C 1
ATOM 2416 O O . ILE B 1 141 ? -14.875 13.852 0.376 1 98.06 141 ILE B O 1
ATOM 2420 N N . ASP B 1 142 ? -14.297 15.977 -0.135 1 97.31 142 ASP B N 1
ATOM 2421 C CA . ASP B 1 142 ? -15.445 16.094 -1.028 1 97.31 142 ASP B CA 1
ATOM 2422 C C . ASP B 1 142 ? -15.188 15.375 -2.35 1 97.31 142 ASP B C 1
ATOM 2424 O O . ASP B 1 142 ? -14.062 14.961 -2.629 1 97.31 142 ASP B O 1
ATOM 2428 N N . LYS B 1 143 ? -16.234 15.258 -3.088 1 95.31 143 LYS B N 1
ATOM 2429 C CA . LYS B 1 143 ? -16.203 14.469 -4.316 1 95.31 143 LYS B CA 1
ATOM 2430 C C . LYS B 1 143 ? -15.281 15.094 -5.355 1 95.31 143 LYS B C 1
ATOM 2432 O O . LYS B 1 143 ? -14.625 14.391 -6.113 1 95.31 143 LYS B O 1
ATOM 2437 N N . MET B 1 144 ? -15.281 16.359 -5.41 1 96.12 144 MET B N 1
ATOM 2438 C CA . MET B 1 144 ? -14.445 17.047 -6.383 1 96.12 144 MET B CA 1
ATOM 2439 C C . MET B 1 144 ? -12.969 16.75 -6.145 1 96.12 144 MET B C 1
ATOM 2441 O O . MET B 1 144 ? -12.234 16.438 -7.082 1 96.12 144 MET B O 1
ATOM 2445 N N . ASP B 1 145 ? -12.547 16.812 -4.906 1 96.75 145 ASP B N 1
ATOM 2446 C CA . ASP B 1 145 ? -11.148 16.531 -4.582 1 96.75 145 ASP B CA 1
ATOM 2447 C C . ASP B 1 145 ? -10.828 15.055 -4.805 1 96.75 145 ASP B C 1
ATOM 2449 O O . ASP B 1 145 ? -9.711 14.719 -5.203 1 96.75 145 ASP B O 1
ATOM 2453 N N . MET B 1 146 ? -11.797 14.211 -4.555 1 96.31 146 MET B N 1
ATOM 2454 C CA . MET B 1 146 ? -11.586 12.797 -4.848 1 96.31 146 MET B CA 1
ATOM 2455 C C . MET B 1 146 ? -11.336 12.586 -6.336 1 96.31 146 MET B C 1
ATOM 2457 O O . MET B 1 146 ? -10.516 11.75 -6.719 1 96.31 146 MET B O 1
ATOM 2461 N N . GLN B 1 147 ? -12.039 13.312 -7.141 1 94.75 147 GLN B N 1
ATOM 2462 C CA . GLN B 1 147 ? -11.844 13.211 -8.578 1 94.75 147 GLN B CA 1
ATOM 2463 C C . GLN B 1 147 ? -10.469 13.742 -8.984 1 94.75 147 GLN B C 1
ATOM 2465 O O . GLN B 1 147 ? -9.828 13.195 -9.891 1 94.75 147 GLN B O 1
ATOM 2470 N N . LEU B 1 148 ? -10.062 14.789 -8.305 1 95.12 148 LEU B N 1
ATOM 2471 C CA . LEU B 1 148 ? -8.734 15.328 -8.578 1 95.12 148 LEU B CA 1
ATOM 2472 C C . LEU B 1 148 ? -7.652 14.328 -8.203 1 95.12 148 LEU B C 1
ATOM 2474 O O . LEU B 1 148 ? -6.605 14.266 -8.852 1 95.12 148 LEU B O 1
ATOM 2478 N N . LEU B 1 149 ? -7.914 13.562 -7.164 1 96.81 149 LEU B N 1
ATOM 2479 C CA . LEU B 1 149 ? -6.973 12.547 -6.715 1 96.81 149 LEU B CA 1
ATOM 2480 C C . LEU B 1 149 ? -6.742 11.5 -7.801 1 96.81 149 LEU B C 1
ATOM 2482 O O . LEU B 1 149 ? -5.641 10.961 -7.926 1 96.81 149 LEU B O 1
ATOM 2486 N N . LYS B 1 150 ? -7.797 11.227 -8.57 1 95.31 150 LYS B N 1
ATOM 2487 C CA . LYS B 1 150 ? -7.715 10.242 -9.656 1 95.31 150 LYS B CA 1
ATOM 2488 C C . LYS B 1 150 ? -6.543 10.547 -10.578 1 95.31 150 LYS B C 1
ATOM 2490 O O . LYS B 1 150 ? -5.746 9.656 -10.891 1 95.31 150 LYS B O 1
ATOM 2495 N N . LYS B 1 151 ? -6.395 11.75 -10.992 1 94.94 151 LYS B N 1
ATOM 2496 C CA . LYS B 1 151 ? -5.336 12.141 -11.914 1 94.94 151 LYS B CA 1
ATOM 2497 C C . LYS B 1 151 ? -3.959 11.922 -11.305 1 94.94 151 LYS B C 1
ATOM 2499 O O . LYS B 1 151 ? -3.016 11.539 -12 1 94.94 151 LYS B O 1
ATOM 2504 N N . ARG B 1 152 ? -3.873 12.172 -10.023 1 97 152 ARG B N 1
ATOM 2505 C CA . ARG B 1 152 ? -2.596 12.031 -9.336 1 97 152 ARG B CA 1
ATOM 2506 C C . ARG B 1 152 ? -2.203 10.562 -9.211 1 97 152 ARG B C 1
ATOM 2508 O O . ARG B 1 152 ? -1.039 10.203 -9.406 1 97 152 ARG B O 1
ATOM 2515 N N . VAL B 1 153 ? -3.184 9.719 -8.922 1 97.06 153 VAL B N 1
ATOM 2516 C CA . VAL B 1 153 ? -2.953 8.281 -8.82 1 97.06 153 VAL B CA 1
ATOM 2517 C C . VAL B 1 153 ? -2.561 7.727 -10.188 1 97.06 153 VAL B C 1
ATOM 2519 O O . VAL B 1 153 ? -1.602 6.961 -10.297 1 97.06 153 VAL B O 1
ATOM 2522 N N . LEU B 1 154 ? -3.277 8.156 -11.227 1 95.69 154 LEU B N 1
ATOM 2523 C CA . LEU B 1 154 ? -2.971 7.711 -12.578 1 95.69 154 LEU B CA 1
ATOM 2524 C C . LEU B 1 154 ? -1.563 8.133 -12.984 1 95.69 154 LEU B C 1
ATOM 2526 O O . LEU B 1 154 ? -0.835 7.363 -13.617 1 95.69 154 LEU B O 1
ATOM 2530 N N . TYR B 1 155 ? -1.216 9.32 -12.625 1 97 155 TYR B N 1
ATOM 2531 C CA . TYR B 1 155 ? 0.134 9.781 -12.93 1 97 155 TYR B CA 1
ATOM 2532 C C . TYR B 1 155 ? 1.175 8.922 -12.219 1 97 155 TYR B C 1
ATOM 2534 O O . TYR B 1 155 ? 2.162 8.5 -12.828 1 97 155 TYR B O 1
ATOM 2542 N N . ALA B 1 156 ? 0.949 8.609 -10.938 1 97.56 156 ALA B N 1
ATOM 2543 C CA . ALA B 1 156 ? 1.903 7.859 -10.133 1 97.56 156 ALA B CA 1
ATOM 2544 C C . ALA B 1 156 ? 2.166 6.48 -10.734 1 97.56 156 ALA B C 1
ATOM 2546 O O . ALA B 1 156 ? 3.26 5.93 -10.586 1 97.56 156 ALA B O 1
ATOM 2547 N N . PHE B 1 157 ? 1.174 5.922 -11.461 1 96.81 157 PHE B N 1
ATOM 2548 C CA . PHE B 1 157 ? 1.306 4.547 -11.93 1 96.81 157 PHE B CA 1
ATOM 2549 C C . PHE B 1 157 ? 1.38 4.496 -13.445 1 96.81 157 PHE B C 1
ATOM 2551 O O . PHE B 1 157 ? 1.229 3.432 -14.047 1 96.81 157 PHE B O 1
ATOM 2558 N N . ASP B 1 158 ? 1.584 5.668 -14.094 1 93.69 158 ASP B N 1
ATOM 2559 C CA . ASP B 1 158 ? 1.838 5.832 -15.523 1 93.69 158 ASP B CA 1
ATOM 2560 C C . ASP B 1 158 ? 0.705 5.234 -16.359 1 93.69 158 ASP B C 1
ATOM 2562 O O . ASP B 1 158 ? 0.95 4.484 -17.297 1 93.69 158 ASP B O 1
ATOM 2566 N N . PHE B 1 159 ? -0.467 5.477 -15.828 1 89.25 159 PHE B N 1
ATOM 2567 C CA . PHE B 1 159 ? -1.633 5.051 -16.594 1 89.25 159 PHE B CA 1
ATOM 2568 C C . PHE B 1 159 ? -2.139 6.184 -17.484 1 89.25 159 PHE B C 1
ATOM 2570 O O . PHE B 1 159 ? -1.976 7.359 -17.141 1 89.25 159 PHE B O 1
#